Protein AF-A0AAP0R075-F1 (afdb_monomer)

Nearest PDB structures (foldseek):
  6hts-assembly1_M  TM=9.842E-01  e=3.022E-11  Homo sapiens
  5ong-assembly1_E  TM=9.781E-01  e=7.701E-11  Xenopus laevis
  5omx-assembly1_A  TM=9.920E-01  e=1.851E-10  Xenopus laevis
  3azn-assembly1_E  TM=9.845E-01  e=2.080E-10  Homo sapiens
  8iht-assembly1_A  TM=7.863E-01  e=6.095E-11  Xenopus laevis

pLDDT: mean 73.2, std 16.89, range [33.34, 97.38]

InterPro domains:
  IPR000164 Histone H3/CENP-A [PR00622] (197-211)
  IPR000164 Histone H3/CENP-A [PR00622] (233-254)
  IPR000164 Histone H3/CENP-A [PR00622] (257-274)
  IPR000164 Histone H3/CENP-A [PR00622] (296-312)
  IPR000164 Histone H3/CENP-A [PR00622] (312-333)
  IPR000164 Histone H3/CENP-A [PS00959] (266-274)
  IPR000164 Histone H3/CENP-A [PTHR11426] (202-334)
  IPR000164 Histone H3/CENP-A [SM00428] (233-334)
  IPR003388 Reticulon [PF02453] (24-177)
  IPR003388 Reticulon [PS50845] (23-193)
  IPR007125 Core Histone H2A/H2B/H3 domain [PF00125] (243-329)
  IPR009072 Histone-fold [G3DSA:1.10.20.10] (196-334)
  IPR009072 Histone-fold [SSF47113] (214-331)

Secondary structure (DSSP, 8-state):
-------SSSHHHHHHHHHHHHHHHHHTTSSHHHHHHHHHHHHHHHHHHHTTT--HHHHHHHHHHHHHHHHHHHHHHHHHTTPPPP--TT-S--HHHHHHHHHHHHHHHHHHHHHHHHHHH-S-HHHHHHHHHHHHHHHHHHHT--HHHHHHHHHHHHHHHHHHHHHHHHHHHHHHHHHHHHHHHHHHHHHHHHHHHHHHHHHHHH----------------------PPP----PPP-PPPTTHHHHHHHHHHHH-----S-HHHHHHHHHHHHHTT-TTPPPPHHHHHHHHTTHHHHHHHHHHHHHHHHHTT-SS--HHHHHHHHHHHT---

Structure (mmCIF, N/CA/C/O backbone):
data_AF-A0AAP0R075-F1
#
_entry.id   AF-A0AAP0R075-F1
#
loop_
_atom_site.group_PDB
_atom_site.id
_atom_site.type_symbol
_atom_site.label_atom_id
_atom_site.label_alt_id
_atom_site.label_comp_id
_atom_site.label_asym_id
_atom_site.label_entity_id
_atom_site.label_seq_id
_atom_site.pdbx_PDB_ins_code
_atom_site.Cartn_x
_atom_site.Cartn_y
_atom_site.Cartn_z
_atom_site.occupancy
_atom_site.B_iso_or_equiv
_atom_site.auth_seq_id
_atom_site.auth_comp_id
_atom_site.auth_asym_id
_atom_site.auth_atom_id
_atom_site.pdbx_PDB_model_num
ATOM 1 N N . MET A 1 1 ? 54.306 -3.994 59.256 1.00 40.91 1 MET A N 1
ATOM 2 C CA . MET A 1 1 ? 53.439 -5.024 59.858 1.00 40.91 1 MET A CA 1
ATOM 3 C C . MET A 1 1 ? 52.005 -4.558 59.655 1.00 40.91 1 MET A C 1
ATOM 5 O O . MET A 1 1 ? 51.405 -4.000 60.559 1.00 40.91 1 MET A O 1
ATOM 9 N N . ASP A 1 2 ? 51.546 -4.434 58.408 1.00 38.56 2 ASP A N 1
ATOM 10 C CA . ASP A 1 2 ? 51.121 -5.539 57.516 1.00 38.56 2 ASP A CA 1
ATOM 11 C C . ASP A 1 2 ? 50.034 -6.363 58.210 1.00 38.56 2 ASP A C 1
ATOM 13 O O . ASP A 1 2 ? 50.280 -6.901 59.279 1.00 38.56 2 ASP A O 1
ATOM 17 N N . GLY A 1 3 ? 48.815 -6.529 57.717 1.00 41.47 3 GLY A N 1
ATOM 18 C CA . GLY A 1 3 ? 48.162 -6.176 56.465 1.00 41.47 3 GLY A CA 1
ATOM 19 C C . GLY A 1 3 ? 46.799 -6.886 56.475 1.00 41.47 3 GLY A C 1
ATOM 20 O O . GLY A 1 3 ? 46.627 -7.839 57.231 1.00 41.47 3 GLY A O 1
ATOM 21 N N . THR A 1 4 ? 45.831 -6.396 55.694 1.00 40.88 4 THR A N 1
ATOM 22 C CA . THR A 1 4 ? 44.735 -7.128 55.004 1.00 40.88 4 THR A CA 1
ATOM 23 C C . THR A 1 4 ? 43.602 -6.152 54.673 1.00 40.88 4 THR A C 1
ATOM 25 O O . THR A 1 4 ? 42.572 -6.083 55.330 1.00 40.88 4 THR A O 1
ATOM 28 N N . ALA A 1 5 ? 43.805 -5.377 53.610 1.00 47.41 5 ALA A N 1
ATOM 29 C CA . ALA A 1 5 ? 42.736 -4.693 52.896 1.00 47.41 5 ALA A CA 1
ATOM 30 C C . ALA A 1 5 ? 42.917 -5.022 51.413 1.00 47.41 5 ALA A C 1
ATOM 32 O O . ALA A 1 5 ? 43.947 -4.684 50.832 1.00 47.41 5 ALA A O 1
ATOM 33 N N . GLY A 1 6 ? 41.946 -5.711 50.813 1.00 46.72 6 GLY A N 1
ATOM 34 C CA . GLY A 1 6 ? 41.924 -5.907 49.366 1.00 46.72 6 GLY A CA 1
ATOM 35 C C . GLY A 1 6 ? 41.168 -7.143 48.901 1.00 46.72 6 GLY A C 1
ATOM 36 O O . GLY A 1 6 ? 41.808 -8.093 48.481 1.00 46.72 6 GLY A O 1
ATOM 37 N N . THR A 1 7 ? 39.830 -7.108 48.896 1.00 45.19 7 THR A N 1
ATOM 38 C CA . THR A 1 7 ? 38.995 -8.067 48.138 1.00 45.19 7 THR A CA 1
ATOM 39 C C . THR A 1 7 ? 37.574 -7.532 47.891 1.00 45.19 7 THR A C 1
ATOM 41 O O . THR A 1 7 ? 36.608 -8.185 48.252 1.00 45.19 7 THR A O 1
ATOM 44 N N . GLU A 1 8 ? 37.401 -6.352 47.280 1.00 43.88 8 GLU A N 1
ATOM 45 C CA . GLU A 1 8 ? 36.059 -5.922 46.803 1.00 43.88 8 GLU A CA 1
ATOM 46 C C . GLU A 1 8 ? 36.038 -5.314 45.382 1.00 43.88 8 GLU A C 1
ATOM 48 O O . GLU A 1 8 ? 34.977 -5.194 44.781 1.00 43.88 8 GLU A O 1
ATOM 53 N N . GLY A 1 9 ? 37.194 -5.017 44.769 1.00 39.09 9 GLY A N 1
ATOM 54 C CA . GLY A 1 9 ? 37.274 -4.463 43.402 1.00 39.09 9 GLY A CA 1
ATOM 55 C C . GLY A 1 9 ? 37.303 -5.491 42.256 1.00 39.09 9 GLY A C 1
ATOM 56 O O . GLY A 1 9 ? 37.296 -5.113 41.084 1.00 39.09 9 GLY A O 1
ATOM 57 N N . SER A 1 10 ? 37.360 -6.788 42.563 1.00 39.41 10 SER A N 1
ATOM 58 C CA . SER A 1 10 ? 37.531 -7.870 41.578 1.00 39.41 10 SER A CA 1
ATOM 59 C C . SER A 1 10 ? 36.227 -8.555 41.152 1.00 39.41 10 SER A C 1
ATOM 61 O O . SER A 1 10 ? 36.238 -9.310 40.186 1.00 39.41 10 SER A O 1
ATOM 63 N N . SER A 1 11 ? 35.105 -8.304 41.834 1.00 43.44 11 SER A N 1
ATOM 64 C CA . SER A 1 11 ? 33.822 -8.993 41.604 1.00 43.44 11 SER A CA 1
ATOM 65 C C . SER A 1 11 ? 32.913 -8.313 40.566 1.00 43.44 11 SER A C 1
ATOM 67 O O . SER A 1 11 ? 32.128 -8.978 39.889 1.00 43.44 11 SER A O 1
ATOM 69 N N . SER A 1 12 ? 33.014 -6.993 40.401 1.00 41.34 12 SER A N 1
ATOM 70 C CA . SER A 1 12 ? 32.234 -6.214 39.421 1.00 41.34 12 SER A CA 1
ATOM 71 C C . SER A 1 12 ? 32.881 -6.186 38.030 1.00 41.34 12 SER A C 1
ATOM 73 O O . SER A 1 12 ? 32.192 -6.186 37.010 1.00 41.34 12 SER A O 1
ATOM 75 N N . SER A 1 13 ? 34.213 -6.220 37.973 1.00 41.94 13 SER A N 1
ATOM 76 C CA . SER A 1 13 ? 34.974 -6.359 36.727 1.00 41.94 13 SER A CA 1
ATOM 77 C C . SER A 1 13 ? 34.878 -7.776 36.153 1.00 41.94 13 SER A C 1
ATOM 79 O O . SER A 1 13 ? 34.711 -7.915 34.941 1.00 41.94 13 SER A O 1
ATOM 81 N N . SER A 1 14 ? 34.883 -8.808 37.009 1.00 48.69 14 SER A N 1
ATOM 82 C CA . SER A 1 14 ? 34.713 -10.208 36.599 1.00 48.69 14 SER A CA 1
ATOM 83 C C . SER A 1 14 ? 33.326 -10.486 36.019 1.00 48.69 14 SER A C 1
ATOM 85 O O . SER A 1 14 ? 33.213 -11.061 34.944 1.00 48.69 14 SER A O 1
ATOM 87 N N . SER A 1 15 ? 32.258 -9.990 36.646 1.00 47.22 15 SER A N 1
ATOM 88 C CA . SER A 1 15 ? 30.884 -10.207 36.169 1.00 47.22 15 SER A CA 1
ATOM 89 C C . SER A 1 15 ? 30.604 -9.555 34.804 1.00 47.22 15 SER A C 1
ATOM 91 O O . SER A 1 15 ? 29.906 -10.142 33.970 1.00 47.22 15 SER A O 1
ATOM 93 N N . CYS A 1 16 ? 31.191 -8.389 34.514 1.00 42.69 16 CYS A N 1
ATOM 94 C CA . CYS A 1 16 ? 31.079 -7.751 33.197 1.00 42.69 16 CYS A CA 1
ATOM 95 C C . CYS A 1 16 ? 31.938 -8.466 32.134 1.00 42.69 16 CYS A C 1
ATOM 97 O O . CYS A 1 16 ? 31.460 -8.718 31.023 1.00 42.69 16 CYS A O 1
ATOM 99 N N . SER A 1 17 ? 33.168 -8.883 32.473 1.00 56.00 17 SER A N 1
ATOM 100 C CA . SER A 1 17 ? 34.011 -9.672 31.561 1.00 56.00 17 SER A CA 1
ATOM 101 C C . SER A 1 17 ? 33.429 -11.054 31.263 1.00 56.00 17 SER A C 1
ATOM 103 O O . SER A 1 17 ? 33.506 -11.518 30.124 1.00 56.00 17 SER A O 1
ATOM 105 N N . ASP A 1 18 ? 32.784 -11.675 32.250 1.00 60.34 18 ASP A N 1
ATOM 106 C CA . ASP A 1 18 ? 32.120 -12.969 32.110 1.00 60.34 18 ASP A CA 1
ATOM 107 C C . ASP A 1 18 ? 30.887 -12.845 31.210 1.00 60.34 18 ASP A C 1
ATOM 109 O O . ASP A 1 18 ? 30.673 -13.683 30.335 1.00 60.34 18 ASP A O 1
ATOM 113 N N . SER A 1 19 ? 30.123 -11.755 31.335 1.00 57.66 19 SER A N 1
ATOM 114 C CA . SER A 1 19 ? 28.964 -11.467 30.477 1.00 57.66 19 SER A CA 1
ATOM 115 C C . SER A 1 19 ? 29.361 -11.288 29.008 1.00 57.66 19 SER A C 1
ATOM 117 O O . SER A 1 19 ? 28.736 -11.860 28.111 1.00 57.66 19 SER A O 1
ATOM 119 N N . VAL A 1 20 ? 30.437 -10.536 28.751 1.00 62.53 20 VAL A N 1
ATOM 120 C CA . VAL A 1 20 ? 30.983 -10.324 27.399 1.00 62.53 20 VAL A CA 1
ATOM 121 C C . VAL A 1 20 ? 31.599 -11.614 26.842 1.00 62.53 20 VAL A C 1
ATOM 123 O O . VAL A 1 20 ? 31.440 -11.906 25.655 1.00 62.53 20 VAL A O 1
ATOM 126 N N . GLY A 1 21 ? 32.249 -12.421 27.686 1.00 66.00 21 GLY A N 1
ATOM 127 C CA . GLY A 1 21 ? 32.788 -13.735 27.324 1.00 66.00 21 GLY A CA 1
ATOM 128 C C . GLY A 1 21 ? 31.698 -14.743 26.951 1.00 66.00 21 GLY A C 1
ATOM 129 O O . GLY A 1 21 ? 31.786 -15.386 25.905 1.00 66.00 21 GLY A O 1
ATOM 130 N N . ILE A 1 22 ? 30.623 -14.815 27.741 1.00 66.69 22 ILE A N 1
ATOM 131 C CA . ILE A 1 22 ? 29.453 -15.660 27.465 1.00 66.69 22 ILE A CA 1
ATOM 132 C C . ILE A 1 22 ? 28.756 -15.201 26.180 1.00 66.69 22 ILE A C 1
ATOM 134 O O . ILE A 1 22 ? 28.434 -16.036 25.336 1.00 66.69 22 ILE A O 1
ATOM 138 N N . ALA A 1 23 ? 28.572 -13.892 25.982 1.00 59.00 23 ALA A N 1
ATOM 139 C CA . ALA A 1 23 ? 27.989 -13.351 24.754 1.00 59.00 23 ALA A CA 1
ATOM 140 C C . ALA A 1 23 ? 28.839 -13.691 23.518 1.00 59.00 23 ALA A C 1
ATOM 142 O O . ALA A 1 23 ? 28.302 -14.123 22.496 1.00 59.00 23 ALA A O 1
ATOM 143 N N . ARG A 1 24 ? 30.169 -13.576 23.624 1.00 67.31 24 ARG A N 1
ATOM 144 C CA . ARG A 1 24 ? 31.113 -13.948 22.561 1.00 67.31 24 ARG A CA 1
ATOM 145 C C . ARG A 1 24 ? 31.065 -15.445 22.248 1.00 67.31 24 ARG A C 1
ATOM 147 O O . ARG A 1 24 ? 31.041 -15.811 21.076 1.00 67.31 24 ARG A O 1
ATOM 154 N N . ASP A 1 25 ? 31.002 -16.303 23.263 1.00 67.06 25 ASP A N 1
ATOM 155 C CA . ASP A 1 25 ? 30.911 -17.760 23.097 1.00 67.06 25 ASP A CA 1
ATOM 156 C C . ASP A 1 25 ? 29.548 -18.216 22.535 1.00 67.06 25 ASP A C 1
ATOM 158 O O . ASP A 1 25 ? 29.479 -19.209 21.802 1.00 67.06 25 ASP A O 1
ATOM 162 N N . VAL A 1 26 ? 28.463 -17.494 22.840 1.00 66.75 26 VAL A N 1
ATOM 163 C CA . VAL A 1 26 ? 27.121 -17.712 22.264 1.00 66.75 26 VAL A CA 1
ATOM 164 C C . VAL A 1 26 ? 27.071 -17.264 20.801 1.00 66.75 26 VAL A C 1
ATOM 166 O O . VAL A 1 26 ? 26.521 -17.988 19.964 1.00 66.75 26 VAL A O 1
ATOM 169 N N . PHE A 1 27 ? 27.681 -16.119 20.480 1.00 62.56 27 PHE A N 1
ATOM 170 C CA . PHE A 1 27 ? 27.777 -15.574 19.122 1.00 62.56 27 PHE A CA 1
ATOM 171 C C . PHE A 1 27 ? 28.642 -16.445 18.203 1.00 62.56 27 PHE A C 1
ATOM 173 O O . PHE A 1 27 ? 28.280 -16.702 17.058 1.00 62.56 27 PHE A O 1
ATOM 180 N N . LEU A 1 28 ? 29.744 -16.981 18.732 1.00 67.19 28 LEU A N 1
ATOM 181 C CA . LEU A 1 28 ? 30.610 -17.945 18.044 1.00 67.19 28 LEU A CA 1
ATOM 182 C C . LEU A 1 28 ? 30.042 -19.376 18.038 1.00 67.19 28 LEU A C 1
ATOM 184 O O . LEU A 1 28 ? 30.743 -20.314 17.670 1.00 67.19 28 LEU A O 1
ATOM 188 N N . TRP A 1 29 ? 28.782 -19.568 18.452 1.00 62.44 29 TRP A N 1
ATOM 189 C CA . TRP A 1 29 ? 28.080 -20.858 18.396 1.00 62.44 29 TRP A CA 1
ATOM 190 C C . TRP A 1 29 ? 28.783 -22.008 19.146 1.00 62.44 29 TRP A C 1
ATOM 192 O O . TRP A 1 29 ? 28.546 -23.191 18.881 1.00 62.44 29 TRP A O 1
ATOM 202 N N . ARG A 1 30 ? 29.622 -21.676 20.137 1.00 68.44 30 ARG A N 1
ATOM 203 C CA . ARG A 1 30 ? 30.424 -22.644 20.900 1.00 68.44 30 ARG A CA 1
ATOM 204 C C . ARG A 1 30 ? 29.560 -23.489 21.840 1.00 68.44 30 ARG A C 1
ATOM 206 O O . ARG A 1 30 ? 29.852 -24.663 22.060 1.00 68.44 30 ARG A O 1
ATOM 213 N N . ARG A 1 31 ? 28.452 -22.923 22.343 1.00 66.75 31 ARG A N 1
ATOM 214 C CA . ARG A 1 31 ? 27.387 -23.633 23.081 1.00 66.75 31 ARG A CA 1
ATOM 215 C C . ARG A 1 31 ? 26.093 -23.671 22.272 1.00 66.75 31 ARG A C 1
ATOM 217 O O . ARG A 1 31 ? 25.210 -22.834 22.445 1.00 66.75 31 ARG A O 1
ATOM 224 N N . LYS A 1 32 ? 25.957 -24.706 21.442 1.00 64.44 32 LYS A N 1
ATOM 225 C CA . LYS A 1 32 ? 24.826 -24.904 20.516 1.00 64.44 32 LYS A CA 1
ATOM 226 C C . LYS A 1 32 ? 23.449 -24.839 21.192 1.00 64.44 32 LYS A C 1
ATOM 228 O O . LYS A 1 32 ? 22.525 -24.281 20.614 1.00 64.44 32 LYS A O 1
ATOM 233 N N . ASN A 1 33 ? 23.327 -25.334 22.426 1.00 73.56 33 ASN A N 1
ATOM 234 C CA . ASN A 1 33 ? 22.058 -25.337 23.159 1.00 73.56 33 ASN A CA 1
ATOM 235 C C . ASN A 1 33 ? 21.601 -23.916 23.524 1.00 73.56 33 ASN A C 1
ATOM 237 O O . ASN A 1 33 ? 20.436 -23.601 23.327 1.00 73.56 33 ASN A O 1
ATOM 241 N N . LEU A 1 34 ? 22.515 -23.047 23.983 1.00 69.44 34 LEU A N 1
ATOM 242 C CA . LEU A 1 34 ? 22.184 -21.670 24.378 1.00 69.44 34 LEU A CA 1
ATOM 243 C C . LEU A 1 34 ? 21.868 -20.787 23.169 1.00 69.44 34 LEU A C 1
ATOM 245 O O . LEU A 1 34 ? 20.911 -20.015 23.196 1.00 69.44 34 LEU A O 1
ATOM 249 N N . SER A 1 35 ? 22.638 -20.929 22.089 1.00 72.81 35 SER A N 1
ATOM 250 C CA . SER A 1 35 ? 22.393 -20.204 20.841 1.00 72.81 35 SER A CA 1
ATOM 251 C C . SER A 1 35 ? 21.060 -20.617 20.204 1.00 72.81 35 SER A C 1
ATOM 253 O O . SER A 1 35 ? 20.329 -19.764 19.706 1.00 72.81 35 SER A O 1
ATOM 255 N N . PHE A 1 36 ? 20.702 -21.907 20.266 1.00 76.88 36 PHE A N 1
ATOM 256 C CA . PHE A 1 36 ? 19.414 -22.406 19.778 1.00 76.88 36 PHE A CA 1
ATOM 257 C C . PHE A 1 36 ? 18.242 -21.932 20.644 1.00 76.88 36 PHE A C 1
ATOM 259 O O . PHE A 1 36 ? 17.249 -21.454 20.101 1.00 76.88 36 PHE A O 1
ATOM 266 N N . THR A 1 37 ? 18.360 -21.982 21.977 1.00 77.44 37 THR A N 1
ATOM 267 C CA . THR A 1 37 ? 17.314 -21.456 22.871 1.00 77.44 37 THR A CA 1
ATOM 268 C C . THR A 1 37 ? 17.124 -19.954 22.699 1.00 77.44 37 THR A C 1
ATOM 270 O O . THR A 1 37 ? 15.991 -19.491 22.694 1.00 77.44 37 THR A O 1
ATOM 273 N N . LEU A 1 38 ? 18.204 -19.191 22.498 1.00 79.50 3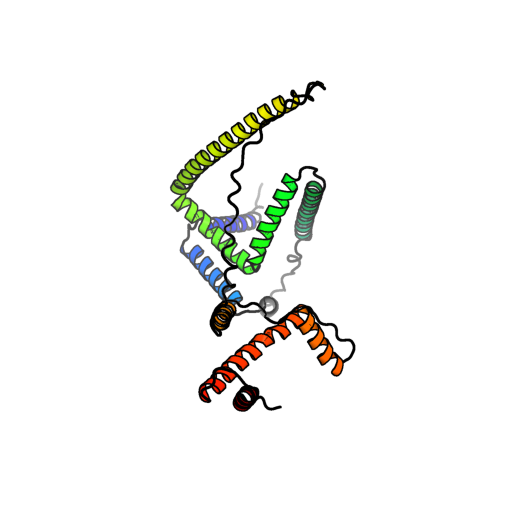8 LEU A N 1
ATOM 274 C CA . LEU A 1 38 ? 18.123 -17.749 22.270 1.00 79.50 38 LEU A CA 1
ATOM 275 C C . LEU A 1 38 ? 17.399 -17.428 20.954 1.00 79.50 38 LEU A C 1
ATOM 277 O O . LEU A 1 38 ? 16.559 -16.532 20.921 1.00 79.50 38 LEU A O 1
ATOM 281 N N . LEU A 1 39 ? 17.667 -18.193 19.891 1.00 78.56 39 LEU A N 1
ATOM 282 C CA . LEU A 1 39 ? 16.955 -18.065 18.617 1.00 78.56 39 LEU A CA 1
ATOM 283 C C . LEU A 1 39 ? 15.484 -18.479 18.733 1.00 78.56 39 LEU A C 1
ATOM 285 O O . LEU A 1 39 ? 14.622 -17.810 18.170 1.00 78.56 39 LEU A O 1
ATOM 289 N N . LEU A 1 40 ? 15.174 -19.536 19.485 1.00 81.38 40 LEU A N 1
ATOM 290 C CA . LEU A 1 40 ? 13.801 -20.005 19.693 1.00 81.38 40 LEU A CA 1
ATOM 291 C C . LEU A 1 40 ? 12.984 -19.008 20.530 1.00 81.38 40 LEU A C 1
ATOM 293 O O . LEU A 1 40 ? 11.843 -18.703 20.202 1.00 81.38 40 LEU A O 1
ATOM 297 N N . VAL A 1 41 ? 13.589 -18.422 21.563 1.00 81.31 41 VAL A N 1
ATOM 298 C CA . VAL A 1 41 ? 12.965 -17.362 22.367 1.00 81.31 41 VAL A CA 1
ATOM 299 C C . VAL A 1 41 ? 12.793 -16.083 21.543 1.00 81.31 41 VAL A C 1
ATOM 301 O O . VAL A 1 41 ? 11.720 -15.490 21.557 1.00 81.31 41 VAL A O 1
ATOM 304 N N . SER A 1 42 ? 13.806 -15.679 20.772 1.00 74.38 42 SER A N 1
ATOM 305 C CA . SER A 1 42 ? 13.740 -14.484 19.920 1.00 74.38 42 SER A CA 1
ATOM 306 C C . SER A 1 42 ? 12.700 -14.618 18.796 1.00 74.38 42 SER A C 1
ATOM 308 O O . SER A 1 42 ? 11.931 -13.687 18.569 1.00 74.38 42 SER A O 1
ATOM 310 N N . THR A 1 43 ? 12.612 -15.788 18.153 1.00 79.62 43 THR A N 1
ATOM 311 C CA . THR A 1 43 ? 11.570 -16.105 17.156 1.00 79.62 43 THR A CA 1
ATOM 312 C C . THR A 1 43 ? 10.179 -16.158 17.779 1.00 79.62 43 THR A C 1
ATOM 314 O O . THR A 1 43 ? 9.247 -15.605 17.203 1.00 79.62 43 THR A O 1
ATOM 317 N N . ALA A 1 44 ? 10.024 -16.764 18.961 1.00 78.31 44 ALA A N 1
ATOM 318 C CA . ALA A 1 44 ? 8.746 -16.805 19.668 1.00 78.31 44 ALA A CA 1
ATOM 319 C C . ALA A 1 44 ? 8.264 -15.400 20.060 1.00 78.31 44 ALA A C 1
ATOM 321 O O . ALA A 1 44 ? 7.099 -15.084 19.842 1.00 78.31 44 ALA A O 1
ATOM 322 N N . ILE A 1 45 ? 9.155 -14.540 20.569 1.00 76.88 45 ILE A N 1
ATOM 323 C CA . ILE A 1 45 ? 8.852 -13.136 20.899 1.00 76.88 45 ILE A CA 1
ATOM 324 C C . ILE A 1 45 ? 8.461 -12.352 19.642 1.00 76.88 45 ILE A C 1
ATOM 326 O O . ILE A 1 45 ? 7.498 -11.589 19.670 1.00 76.88 45 ILE A O 1
ATOM 330 N N . TRP A 1 46 ? 9.177 -12.558 18.535 1.00 74.31 46 TRP A N 1
ATOM 331 C CA . TRP A 1 46 ? 8.866 -11.918 17.261 1.00 74.31 46 TRP A CA 1
ATOM 332 C C . TRP A 1 46 ? 7.488 -12.343 16.730 1.00 74.31 46 TRP A C 1
ATOM 334 O O . TRP A 1 46 ? 6.662 -11.485 16.439 1.00 74.31 46 TRP A O 1
ATOM 344 N N . VAL A 1 47 ? 7.188 -13.648 16.699 1.00 74.00 47 VAL A N 1
ATOM 345 C CA . VAL A 1 47 ? 5.872 -14.177 16.289 1.00 74.00 47 VAL A CA 1
ATOM 346 C C . VAL A 1 47 ? 4.757 -13.658 17.197 1.00 74.00 47 VAL A C 1
ATOM 348 O O . VAL A 1 47 ? 3.706 -13.256 16.707 1.00 74.00 47 VAL A O 1
ATOM 351 N N . LEU A 1 48 ? 4.978 -13.636 18.513 1.00 68.50 48 LEU A N 1
ATOM 352 C CA . LEU A 1 48 ? 3.983 -13.172 19.478 1.00 68.50 48 LEU A CA 1
ATOM 353 C C . LEU A 1 48 ? 3.634 -11.688 19.287 1.00 68.50 48 LEU A C 1
ATOM 355 O O . LEU A 1 48 ? 2.501 -11.297 19.531 1.00 68.50 48 LEU A O 1
ATOM 359 N N . LEU A 1 49 ? 4.584 -10.859 18.858 1.00 62.81 49 LEU A N 1
ATOM 360 C CA . LEU A 1 49 ? 4.369 -9.422 18.668 1.00 62.81 49 LEU A CA 1
ATOM 361 C C . LEU A 1 49 ? 3.845 -9.090 17.262 1.00 62.81 49 LEU A C 1
ATOM 363 O O . LEU A 1 49 ? 2.941 -8.268 17.134 1.00 62.81 49 LEU A O 1
ATOM 367 N N . GLU A 1 50 ? 4.353 -9.767 16.231 1.00 65.38 50 GLU A N 1
ATOM 368 C CA . GLU A 1 50 ? 4.013 -9.521 14.823 1.00 65.38 50 GLU A CA 1
ATOM 369 C C . GLU A 1 50 ? 2.675 -10.171 14.413 1.00 65.38 50 GLU A C 1
ATOM 371 O O . GLU A 1 50 ? 1.823 -9.537 13.789 1.00 65.38 50 GLU A O 1
ATOM 376 N N . VAL A 1 51 ? 2.450 -11.439 14.795 1.00 58.84 51 VAL A N 1
ATOM 377 C CA . VAL A 1 51 ? 1.272 -12.222 14.365 1.00 58.84 51 VAL A CA 1
ATOM 378 C C . VAL A 1 51 ? 0.028 -11.883 15.184 1.00 58.84 51 VAL A C 1
ATOM 380 O O . VAL A 1 51 ? -1.077 -11.900 14.646 1.00 58.84 51 VAL A O 1
ATOM 383 N N . TYR A 1 52 ? 0.184 -11.542 16.467 1.00 58.19 52 TYR A N 1
ATOM 384 C CA . TYR A 1 52 ? -0.954 -11.202 17.331 1.00 58.19 52 TYR A CA 1
ATOM 385 C C . TYR A 1 52 ? -1.312 -9.711 17.343 1.00 58.19 52 TYR A C 1
ATOM 387 O O . TYR A 1 52 ? -2.266 -9.348 18.029 1.00 58.19 52 TYR A O 1
ATOM 395 N N . GLN A 1 53 ? -0.599 -8.852 16.596 1.00 55.41 53 GLN A N 1
ATOM 396 C CA . GLN A 1 53 ? -0.893 -7.409 16.510 1.00 55.41 53 GLN A CA 1
ATOM 397 C C . GLN A 1 53 ? -1.041 -6.753 17.899 1.00 55.41 53 GLN A C 1
ATOM 399 O O . GLN A 1 53 ? -1.868 -5.861 18.107 1.00 55.41 53 GLN A O 1
ATOM 404 N N . PHE A 1 54 ? -0.269 -7.208 18.894 1.00 58.69 54 PHE A N 1
ATOM 405 C CA . PHE A 1 54 ? -0.274 -6.563 20.202 1.00 58.69 54 PHE A CA 1
ATOM 406 C C . PHE A 1 54 ? 0.351 -5.180 20.037 1.00 58.69 54 PHE A C 1
ATOM 408 O O . PHE A 1 54 ? 1.560 -5.054 19.855 1.00 58.69 54 PHE A O 1
ATOM 415 N N . ASN A 1 55 ? -0.477 -4.133 20.100 1.00 59.84 55 ASN A N 1
ATOM 416 C CA . ASN A 1 55 ? -0.020 -2.747 20.109 1.00 59.84 55 ASN A CA 1
ATOM 417 C C . ASN A 1 55 ? 1.124 -2.622 21.118 1.00 59.84 55 ASN A C 1
ATOM 419 O O . ASN A 1 55 ? 0.890 -2.832 22.305 1.00 59.84 55 ASN A O 1
ATOM 423 N N . PHE A 1 56 ? 2.339 -2.293 20.673 1.00 55.69 56 PHE A N 1
ATOM 424 C CA . PHE A 1 56 ? 3.553 -2.201 21.502 1.00 55.69 56 PHE A CA 1
ATOM 425 C C . PHE A 1 56 ? 3.313 -1.493 22.851 1.00 55.69 56 PHE A C 1
ATOM 427 O O . PHE A 1 56 ? 3.830 -1.894 23.892 1.00 55.69 56 PHE A O 1
ATOM 434 N N . LEU A 1 57 ? 2.426 -0.494 22.838 1.00 55.47 57 LEU A N 1
ATOM 435 C CA . LEU A 1 57 ? 1.948 0.245 24.002 1.00 55.47 57 LEU A CA 1
ATOM 436 C C . LEU A 1 57 ? 1.328 -0.636 25.105 1.00 55.47 57 LEU A C 1
ATOM 438 O O . LEU A 1 57 ? 1.554 -0.400 26.287 1.00 55.47 57 LEU A O 1
ATOM 442 N N . THR A 1 58 ? 0.553 -1.654 24.734 1.00 60.56 58 THR A N 1
ATOM 443 C CA . THR A 1 58 ? -0.130 -2.575 25.659 1.00 60.56 58 THR A CA 1
ATOM 444 C C . THR A 1 58 ? 0.847 -3.517 26.350 1.00 60.56 58 THR A C 1
ATOM 446 O O . THR A 1 58 ? 0.754 -3.715 27.558 1.00 60.56 58 THR A O 1
ATOM 449 N N . VAL A 1 59 ? 1.844 -4.016 25.619 1.00 66.12 59 VAL A N 1
ATOM 450 C CA . VAL A 1 59 ? 2.903 -4.866 26.176 1.00 66.12 59 VAL A CA 1
ATOM 451 C C . VAL A 1 59 ? 3.822 -4.047 27.078 1.00 66.12 59 VAL A C 1
ATOM 453 O O . VAL A 1 59 ? 4.135 -4.484 28.181 1.00 66.12 59 VAL A O 1
ATOM 456 N N . ALA A 1 60 ? 4.192 -2.831 26.666 1.00 65.19 60 ALA A N 1
ATOM 457 C CA . ALA A 1 60 ? 4.957 -1.906 27.501 1.00 65.19 60 ALA A CA 1
ATOM 458 C C . ALA A 1 60 ? 4.199 -1.536 28.787 1.00 65.19 60 ALA A C 1
ATOM 460 O O . ALA A 1 60 ? 4.786 -1.502 29.868 1.00 65.19 60 ALA A O 1
ATOM 461 N N . SER A 1 61 ? 2.883 -1.325 28.689 1.00 71.62 61 SER A N 1
ATOM 462 C CA . SER A 1 61 ? 2.016 -1.075 29.842 1.00 71.62 61 SER A CA 1
ATOM 463 C C . SER A 1 61 ? 1.937 -2.286 30.778 1.00 71.62 61 SER A C 1
ATOM 465 O O . SER A 1 61 ? 2.077 -2.125 31.988 1.00 71.62 61 SER A O 1
ATOM 467 N N . TRP A 1 62 ? 1.792 -3.504 30.251 1.00 76.31 62 TRP A N 1
ATOM 468 C CA . TRP A 1 62 ? 1.819 -4.735 31.050 1.00 76.31 62 TRP A CA 1
ATOM 469 C C . TRP A 1 62 ? 3.174 -4.989 31.706 1.00 76.31 62 TRP A C 1
ATOM 471 O O . TRP A 1 62 ? 3.220 -5.360 32.876 1.00 76.31 62 TRP A O 1
ATOM 481 N N . LEU A 1 63 ? 4.275 -4.738 30.996 1.00 78.50 63 LEU A N 1
ATOM 482 C CA . LEU A 1 63 ? 5.624 -4.823 31.548 1.00 78.50 63 LEU A CA 1
ATOM 483 C C . LEU A 1 63 ? 5.803 -3.818 32.692 1.00 78.50 63 LEU A C 1
ATOM 485 O O . LEU A 1 63 ? 6.281 -4.187 33.760 1.00 78.50 63 LEU A O 1
ATOM 489 N N . ALA A 1 64 ? 5.359 -2.572 32.502 1.00 71.88 64 ALA A N 1
ATOM 490 C CA . ALA A 1 64 ? 5.385 -1.549 33.542 1.00 71.88 64 ALA A CA 1
ATOM 491 C C . ALA A 1 64 ? 4.529 -1.953 34.754 1.00 71.88 64 ALA A C 1
ATOM 493 O O . ALA A 1 64 ? 4.997 -1.865 35.887 1.00 71.88 64 ALA A O 1
ATOM 494 N N . MET A 1 65 ? 3.317 -2.475 34.530 1.00 80.38 65 MET A N 1
ATOM 495 C CA . MET A 1 65 ? 2.464 -2.999 35.602 1.00 80.38 65 MET A CA 1
ATOM 496 C C . MET A 1 65 ? 3.118 -4.174 36.334 1.00 80.38 65 MET A C 1
ATOM 498 O O . MET A 1 65 ? 3.075 -4.225 37.561 1.00 80.38 65 MET A O 1
ATOM 502 N N . SER A 1 66 ? 3.770 -5.085 35.611 1.00 77.00 66 SER A N 1
ATOM 503 C CA . SER A 1 66 ? 4.490 -6.217 36.195 1.00 77.00 66 SER A CA 1
ATOM 504 C C . SER A 1 66 ? 5.698 -5.763 37.007 1.00 77.00 66 SER A C 1
ATOM 506 O O . SER A 1 66 ? 5.931 -6.306 38.083 1.00 77.00 66 SER A O 1
ATOM 508 N N . ILE A 1 67 ? 6.457 -4.775 36.526 1.00 79.94 67 ILE A N 1
ATOM 509 C CA . ILE A 1 67 ? 7.610 -4.221 37.243 1.00 79.94 67 ILE A CA 1
ATOM 510 C C . ILE A 1 67 ? 7.137 -3.556 38.534 1.00 79.94 67 ILE A C 1
ATOM 512 O O . ILE A 1 67 ? 7.647 -3.887 39.601 1.00 79.94 67 ILE A O 1
ATOM 516 N N . VAL A 1 68 ? 6.117 -2.696 38.462 1.00 79.88 68 VAL A N 1
ATOM 517 C CA . VAL A 1 68 ? 5.548 -2.022 39.639 1.00 79.88 68 VAL A CA 1
ATOM 518 C C . VAL A 1 68 ? 4.987 -3.043 40.635 1.00 79.88 68 VAL A C 1
ATOM 520 O O . VAL A 1 68 ? 5.277 -2.974 41.831 1.00 79.88 68 VAL A O 1
ATOM 523 N N . SER A 1 69 ? 4.252 -4.046 40.152 1.00 81.88 69 SER A N 1
ATOM 524 C CA . SER A 1 69 ? 3.708 -5.124 40.984 1.00 81.88 69 SER A CA 1
ATOM 525 C C . SER A 1 69 ? 4.811 -5.950 41.651 1.00 81.88 69 SER A C 1
ATOM 527 O O . SER A 1 69 ? 4.737 -6.224 42.846 1.00 81.88 69 SER A O 1
ATOM 529 N N . PHE A 1 70 ? 5.882 -6.277 40.927 1.00 82.00 70 PHE A N 1
ATOM 530 C CA . PHE A 1 70 ? 7.022 -7.020 41.457 1.00 82.00 70 PHE A CA 1
ATOM 531 C C . PHE A 1 70 ? 7.838 -6.201 42.466 1.00 82.00 70 PHE A C 1
ATOM 533 O O . PHE A 1 70 ? 8.233 -6.729 43.507 1.00 82.00 70 PHE A O 1
ATOM 540 N N . THR A 1 71 ? 8.048 -4.903 42.222 1.00 75.12 71 THR A N 1
ATOM 541 C CA . THR A 1 71 ? 8.671 -4.000 43.207 1.00 75.12 71 THR A CA 1
ATOM 542 C C . THR A 1 71 ? 7.822 -3.870 44.467 1.00 75.12 71 THR A C 1
ATOM 544 O O . THR A 1 71 ? 8.351 -3.835 45.575 1.00 75.12 71 THR A O 1
ATOM 547 N N . PHE A 1 72 ? 6.497 -3.874 44.320 1.00 81.12 72 PHE A N 1
ATOM 548 C CA . PHE A 1 72 ? 5.579 -3.809 45.448 1.00 81.12 72 PHE A CA 1
ATOM 549 C C . PHE A 1 72 ? 5.570 -5.121 46.241 1.00 81.12 72 PHE A C 1
ATOM 551 O O . PHE A 1 72 ? 5.665 -5.107 47.467 1.00 81.12 72 PHE A O 1
ATOM 558 N N . LEU A 1 73 ? 5.519 -6.261 45.548 1.00 79.44 73 LEU A N 1
ATOM 559 C CA . LEU A 1 73 ? 5.530 -7.585 46.159 1.00 79.44 73 LEU A CA 1
ATOM 560 C C . LEU A 1 73 ? 6.863 -7.858 46.866 1.00 79.44 73 LEU A C 1
ATOM 562 O O . LEU A 1 73 ? 6.861 -8.289 48.016 1.00 79.44 73 LEU A O 1
ATOM 566 N N . SER A 1 74 ? 7.994 -7.539 46.230 1.00 68.19 74 SER A N 1
ATOM 567 C CA . SER A 1 74 ? 9.316 -7.644 46.860 1.00 68.19 74 SER A CA 1
ATOM 568 C C . SER A 1 74 ? 9.472 -6.682 48.042 1.00 68.19 74 SER A C 1
ATOM 570 O O . SER A 1 74 ? 9.962 -7.097 49.090 1.00 68.19 74 SER A O 1
ATOM 572 N N . GLY A 1 75 ? 8.980 -5.442 47.942 1.00 70.44 75 GLY A N 1
ATOM 573 C CA . GLY A 1 75 ? 8.966 -4.493 49.060 1.00 70.44 75 GLY A CA 1
ATOM 574 C C . GLY A 1 75 ? 8.124 -4.975 50.247 1.00 70.44 75 GLY A C 1
ATOM 575 O O . GLY A 1 75 ? 8.539 -4.843 51.399 1.00 70.44 75 GLY A O 1
ATOM 576 N N . ASN A 1 76 ? 6.972 -5.596 49.983 1.00 72.38 76 ASN A N 1
ATOM 577 C CA . ASN A 1 76 ? 6.098 -6.142 51.021 1.00 72.38 76 ASN A CA 1
ATOM 578 C C . ASN A 1 76 ? 6.683 -7.409 51.674 1.00 72.38 76 ASN A C 1
ATOM 580 O O . ASN A 1 76 ? 6.600 -7.577 52.890 1.00 72.38 76 ASN A O 1
ATOM 584 N N . ILE A 1 77 ? 7.340 -8.267 50.888 1.00 71.81 77 ILE A N 1
ATOM 585 C CA . ILE A 1 77 ? 8.076 -9.439 51.388 1.00 71.81 77 ILE A CA 1
ATOM 586 C C . ILE A 1 77 ? 9.254 -9.002 52.273 1.00 71.81 77 ILE A C 1
ATOM 588 O O . ILE A 1 77 ? 9.434 -9.551 53.357 1.00 71.81 77 ILE A O 1
ATOM 592 N N . MET A 1 78 ? 10.014 -7.976 51.874 1.00 60.50 78 MET A N 1
ATOM 593 C CA . MET A 1 78 ? 11.103 -7.421 52.696 1.00 60.50 78 MET A CA 1
ATOM 594 C C . MET A 1 78 ? 10.587 -6.856 54.027 1.00 60.50 78 MET A C 1
ATOM 596 O O . MET A 1 78 ? 11.224 -7.035 55.064 1.00 60.50 78 MET A O 1
ATOM 600 N N . ARG A 1 79 ? 9.391 -6.253 54.017 1.00 59.78 79 ARG A N 1
ATOM 601 C CA . ARG A 1 79 ? 8.715 -5.729 55.211 1.00 59.78 79 ARG A CA 1
ATOM 602 C C . ARG A 1 79 ? 8.227 -6.838 56.155 1.00 59.78 79 ARG A C 1
ATOM 604 O O . ARG A 1 79 ? 8.312 -6.670 57.368 1.00 59.78 79 ARG A O 1
ATOM 611 N N . LEU A 1 80 ? 7.773 -7.973 55.616 1.00 65.38 80 LEU A N 1
ATOM 612 C CA . LEU A 1 80 ? 7.404 -9.175 56.383 1.00 65.38 80 LEU A CA 1
ATOM 613 C C . LEU A 1 80 ? 8.620 -9.903 56.982 1.00 65.38 80 LEU A C 1
ATOM 615 O O . LEU A 1 80 ? 8.492 -10.523 58.034 1.00 65.38 80 LEU A O 1
ATOM 619 N N . LEU A 1 81 ? 9.797 -9.804 56.354 1.00 70.31 81 LEU A N 1
ATOM 620 C CA . LEU A 1 81 ? 11.049 -10.384 56.860 1.00 70.31 81 LEU A CA 1
ATOM 621 C C . LEU A 1 81 ? 11.796 -9.490 57.874 1.00 70.31 81 LEU A C 1
ATOM 623 O O . LEU A 1 81 ? 12.899 -9.846 58.289 1.00 70.31 81 LEU A O 1
ATOM 627 N N . GLY A 1 82 ? 11.228 -8.348 58.281 1.00 55.72 82 GLY A N 1
ATOM 628 C CA . GLY A 1 82 ? 11.772 -7.493 59.348 1.00 55.72 82 GLY A CA 1
ATOM 629 C C . GLY A 1 82 ? 13.138 -6.860 59.052 1.00 55.72 82 GLY A C 1
ATOM 630 O O . GLY A 1 82 ? 13.769 -6.325 59.960 1.00 55.72 82 GLY A O 1
ATOM 631 N N . LYS A 1 83 ? 13.615 -6.918 57.803 1.00 58.50 83 LYS A N 1
ATOM 632 C CA . LYS A 1 83 ? 14.859 -6.266 57.378 1.00 58.50 83 LYS A CA 1
ATOM 633 C C . LYS A 1 83 ? 14.539 -4.859 56.891 1.00 58.50 83 LYS A C 1
ATOM 635 O O . LYS A 1 83 ? 13.618 -4.676 56.096 1.00 58.50 83 LYS A O 1
ATOM 640 N N . GLU A 1 84 ? 15.290 -3.874 57.380 1.00 54.34 84 GLU A N 1
ATOM 641 C CA . GLU A 1 84 ? 15.136 -2.483 56.954 1.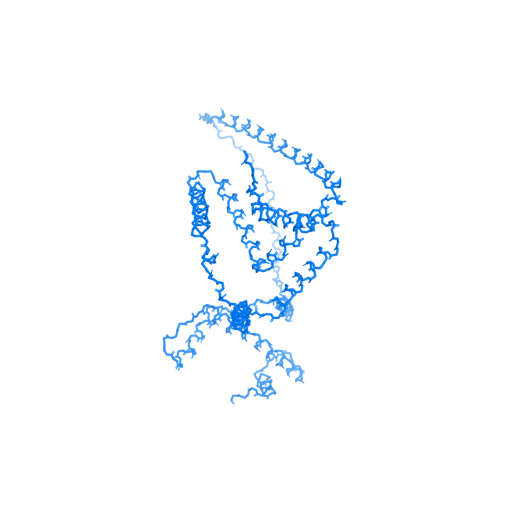00 54.34 84 GLU A CA 1
ATOM 642 C C . GLU A 1 84 ? 15.227 -2.380 55.424 1.00 54.34 84 GLU A C 1
ATOM 644 O O . GLU A 1 84 ? 16.063 -3.061 54.815 1.00 54.34 84 GLU A O 1
ATOM 649 N N . PRO A 1 85 ? 14.366 -1.567 54.780 1.00 50.06 85 PRO A N 1
ATOM 650 C CA . PRO A 1 85 ? 14.390 -1.426 53.336 1.00 50.06 85 PRO A CA 1
ATOM 651 C C . PRO A 1 85 ? 15.785 -0.946 52.913 1.00 50.06 85 PRO A C 1
ATOM 653 O O . PRO A 1 85 ? 16.280 0.040 53.469 1.00 50.06 85 PRO A O 1
ATOM 656 N N . PRO A 1 86 ? 16.437 -1.616 51.945 1.00 53.50 86 PRO A N 1
ATOM 657 C CA . PRO A 1 86 ? 17.701 -1.134 51.421 1.00 53.50 86 PRO A CA 1
ATOM 658 C C . PRO A 1 86 ? 17.470 0.283 50.899 1.00 53.50 86 PRO A C 1
ATOM 660 O O . PRO A 1 86 ? 16.594 0.512 50.064 1.00 53.50 86 PRO A O 1
ATOM 663 N N . LYS A 1 87 ? 18.221 1.250 51.435 1.00 39.97 87 LYS A N 1
ATOM 664 C CA . LYS A 1 87 ? 18.212 2.636 50.964 1.00 39.97 87 LYS A CA 1
ATOM 665 C C . LYS A 1 87 ? 18.589 2.616 49.482 1.00 39.97 87 LYS A C 1
ATOM 667 O O . LYS A 1 87 ? 19.750 2.433 49.131 1.00 39.97 87 LYS A O 1
ATOM 672 N N . LEU A 1 88 ? 17.591 2.766 48.613 1.00 48.03 88 LEU A N 1
ATOM 673 C CA . LEU A 1 88 ? 17.695 2.787 47.148 1.00 48.03 88 LEU A CA 1
ATOM 674 C C . LEU A 1 88 ? 18.339 4.091 46.635 1.00 48.03 88 LEU A C 1
ATOM 676 O O . LEU A 1 88 ? 17.949 4.632 45.610 1.00 48.03 88 LEU A O 1
ATOM 680 N N . SER A 1 89 ? 19.355 4.592 47.336 1.00 43.81 89 SER A N 1
ATOM 681 C CA . SER A 1 89 ? 20.191 5.727 46.927 1.00 43.81 89 SER A CA 1
ATOM 682 C C . SER A 1 89 ? 21.210 5.340 45.843 1.00 43.81 89 SER A C 1
ATOM 684 O O . SER A 1 89 ? 21.941 6.188 45.355 1.00 43.81 89 SER A O 1
ATOM 686 N N . GLY A 1 90 ? 21.292 4.053 45.480 1.00 47.97 90 GLY A N 1
ATOM 687 C CA . GLY A 1 90 ? 22.199 3.524 44.452 1.00 47.97 90 GLY A CA 1
ATOM 688 C C . GLY A 1 90 ? 21.564 3.306 43.073 1.00 47.97 90 GLY A C 1
ATOM 689 O O . GLY A 1 90 ? 22.231 2.782 42.187 1.00 47.97 90 GLY A O 1
ATOM 690 N N . LEU A 1 91 ? 20.283 3.659 42.900 1.00 44.94 91 LEU A N 1
ATOM 691 C CA . LEU A 1 91 ? 19.536 3.537 41.638 1.00 44.94 91 LEU A CA 1
ATOM 692 C C . LEU A 1 91 ? 19.109 4.900 41.071 1.00 44.94 91 LEU A C 1
ATOM 694 O O . LEU A 1 91 ? 18.328 4.961 40.124 1.00 44.94 91 LEU A O 1
ATOM 698 N N . GLU A 1 92 ? 19.655 5.995 41.605 1.00 43.75 92 GLU A N 1
ATOM 699 C CA . GLU A 1 92 ? 19.845 7.194 40.797 1.00 43.75 92 GLU A CA 1
ATOM 700 C C . GLU A 1 92 ? 20.824 6.791 39.699 1.00 43.75 92 GLU A C 1
ATOM 702 O O . GLU A 1 92 ? 21.994 6.519 39.975 1.00 43.75 92 GLU A O 1
ATOM 707 N N . ILE A 1 93 ? 20.321 6.647 38.467 1.00 48.81 93 ILE A N 1
ATOM 708 C CA . ILE A 1 93 ? 21.145 6.530 37.260 1.00 48.81 93 ILE A CA 1
ATOM 709 C C . ILE A 1 93 ? 22.220 7.590 37.413 1.00 48.81 93 ILE A C 1
ATOM 711 O O . ILE A 1 93 ? 21.894 8.775 37.376 1.00 48.81 93 ILE A O 1
ATOM 715 N N . SER A 1 94 ? 23.451 7.144 37.698 1.00 52.34 94 SER A N 1
ATOM 716 C CA . SER A 1 94 ? 24.543 8.011 38.121 1.00 52.34 94 SER A CA 1
ATOM 717 C C . SER A 1 94 ? 24.516 9.231 37.219 1.00 52.34 94 SER A C 1
ATOM 719 O O . SER A 1 94 ? 24.600 9.060 36.002 1.00 52.34 94 SER A O 1
ATOM 721 N N . GLU A 1 95 ? 24.335 10.435 37.765 1.00 61.34 95 GLU A N 1
ATOM 722 C CA . GLU A 1 95 ? 24.263 11.650 36.941 1.00 61.34 95 GLU A CA 1
ATOM 723 C C . GLU A 1 95 ? 25.467 11.728 35.997 1.00 61.34 95 GLU A C 1
ATOM 725 O O . GLU A 1 95 ? 25.354 12.208 34.878 1.00 61.34 95 GLU A O 1
ATOM 730 N N . LYS A 1 96 ? 26.594 11.130 36.404 1.00 59.09 96 LYS A N 1
ATOM 731 C CA . LYS A 1 96 ? 27.779 10.908 35.575 1.00 59.09 96 LYS A CA 1
ATOM 732 C C . LYS A 1 96 ? 27.505 10.024 34.356 1.00 59.09 96 LYS A C 1
ATOM 734 O O . LYS A 1 96 ? 27.860 10.424 33.262 1.00 59.09 96 LYS A O 1
ATOM 739 N N . SER A 1 97 ? 26.830 8.885 34.511 1.00 59.34 97 SER A N 1
ATOM 740 C CA . SER A 1 97 ? 26.415 8.018 33.395 1.00 59.34 97 SER A CA 1
ATOM 741 C C . SER A 1 97 ? 25.373 8.676 32.481 1.00 59.34 97 SER A C 1
ATOM 743 O O . SER A 1 97 ? 25.474 8.566 31.261 1.00 59.34 97 SER A O 1
ATOM 745 N N . ALA A 1 98 ? 24.415 9.426 33.039 1.00 62.06 98 ALA A N 1
ATOM 746 C CA . ALA A 1 98 ? 23.433 10.170 32.250 1.00 62.06 98 ALA A CA 1
ATOM 747 C C . ALA A 1 98 ? 24.090 11.322 31.471 1.00 62.06 98 ALA A C 1
ATOM 749 O O . ALA A 1 98 ? 23.792 11.518 30.294 1.00 62.06 98 ALA A O 1
ATOM 750 N N . LEU A 1 99 ? 25.025 12.045 32.097 1.00 68.62 99 LEU A N 1
ATOM 751 C CA . LEU A 1 99 ? 25.797 13.113 31.463 1.00 68.62 99 LEU A CA 1
ATOM 752 C C . LEU A 1 99 ? 26.806 12.578 30.446 1.00 68.62 99 LEU A C 1
ATOM 754 O O . LEU A 1 99 ? 27.019 13.216 29.423 1.00 68.62 99 LEU A O 1
ATOM 758 N N . GLU A 1 100 ? 27.401 11.411 30.677 1.00 73.38 100 GLU A N 1
ATOM 759 C CA . GLU A 1 100 ? 28.318 10.767 29.734 1.00 73.38 100 GLU A CA 1
ATOM 760 C C . GLU A 1 100 ? 27.576 10.296 28.476 1.00 73.38 100 GLU A C 1
ATOM 762 O O . GLU A 1 100 ? 28.021 10.560 27.357 1.00 73.38 100 GLU A O 1
ATOM 767 N N . VAL A 1 101 ? 26.377 9.723 28.637 1.00 62.91 101 VAL A N 1
ATOM 768 C CA . VAL A 1 101 ? 25.492 9.377 27.513 1.00 62.91 101 VAL A CA 1
ATOM 769 C C . VAL A 1 101 ? 24.977 10.631 26.801 1.00 62.91 101 VAL A C 1
ATOM 771 O O . VAL A 1 101 ? 24.989 10.678 25.571 1.00 62.91 101 VAL A O 1
ATOM 774 N N . ALA A 1 102 ? 24.579 11.672 27.538 1.00 69.31 102 ALA A N 1
ATOM 775 C CA . ALA A 1 102 ? 24.107 12.927 26.952 1.00 69.31 102 ALA A CA 1
ATOM 776 C C . ALA A 1 102 ? 25.215 13.674 26.191 1.00 69.31 102 ALA A C 1
ATOM 778 O O . ALA A 1 102 ? 24.967 14.191 25.101 1.00 69.31 102 ALA A O 1
ATOM 779 N N . ASN A 1 103 ? 26.444 13.695 26.716 1.00 75.12 103 ASN A N 1
ATOM 780 C CA . ASN A 1 103 ? 27.598 14.305 26.053 1.00 75.12 103 ASN A CA 1
ATOM 781 C C . ASN A 1 103 ? 28.043 13.499 24.828 1.00 75.12 103 ASN A C 1
ATOM 783 O O . ASN A 1 103 ? 28.369 14.093 23.801 1.00 75.12 103 ASN A O 1
ATOM 787 N N . SER A 1 104 ? 27.992 12.165 24.895 1.00 71.94 104 SER A N 1
ATOM 788 C CA . SER A 1 104 ? 28.229 11.298 23.736 1.00 71.94 104 SER A CA 1
ATOM 789 C C . SER A 1 104 ? 27.187 11.542 22.639 1.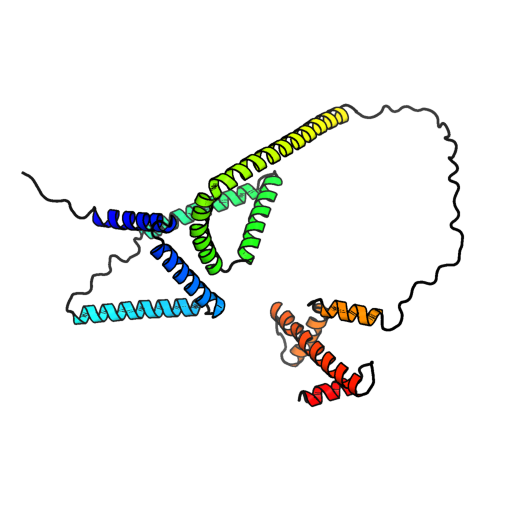00 71.94 104 SER A C 1
ATOM 791 O O . SER A 1 104 ? 27.536 11.789 21.484 1.00 71.94 104 SER A O 1
ATOM 793 N N . PHE A 1 105 ? 25.903 11.601 23.008 1.00 66.38 105 PHE A N 1
ATOM 794 C CA . PHE A 1 105 ? 24.815 11.899 22.076 1.00 66.38 105 PHE A CA 1
ATOM 795 C C . PHE A 1 105 ? 24.965 13.285 21.443 1.00 66.38 105 PHE A C 1
ATOM 797 O O . PHE A 1 105 ? 24.808 13.441 20.233 1.00 66.38 105 PHE A O 1
ATOM 804 N N . ARG A 1 106 ? 25.331 14.290 22.243 1.00 73.31 106 ARG A N 1
ATOM 805 C CA . ARG A 1 106 ? 25.589 15.645 21.755 1.00 73.31 106 ARG A CA 1
ATOM 806 C C . ARG A 1 106 ? 26.745 15.681 20.754 1.00 73.31 106 ARG A C 1
ATOM 808 O O . ARG A 1 106 ? 26.597 16.304 19.708 1.00 73.31 106 ARG A O 1
ATOM 815 N N . GLY A 1 107 ? 27.842 14.972 21.025 1.00 78.81 107 GLY A N 1
ATOM 816 C CA . GLY A 1 107 ? 28.964 14.845 20.090 1.00 78.81 107 GLY A CA 1
ATOM 817 C C . GLY A 1 107 ? 28.545 14.224 18.755 1.00 78.81 107 GLY A C 1
ATOM 818 O O . GLY A 1 107 ? 28.858 14.769 17.697 1.00 78.81 107 GLY A O 1
ATOM 819 N N . VAL A 1 108 ? 27.745 13.154 18.799 1.00 68.94 108 VAL A N 1
ATOM 820 C CA . VAL A 1 108 ? 27.190 12.502 17.598 1.00 68.94 108 VAL A CA 1
ATOM 821 C C . VAL A 1 108 ? 26.293 13.456 16.804 1.00 68.94 108 VAL A C 1
ATOM 823 O O . VAL A 1 108 ? 26.397 13.526 15.579 1.00 68.94 108 VAL A O 1
ATOM 826 N N . VAL A 1 109 ? 25.431 14.222 17.479 1.00 70.50 109 VAL A N 1
ATOM 827 C CA . VAL A 1 109 ? 24.544 15.203 16.829 1.00 70.50 109 VAL A CA 1
ATOM 828 C C . VAL A 1 109 ? 25.343 16.341 16.189 1.00 70.50 109 VAL A C 1
ATOM 830 O O . VAL A 1 109 ? 25.048 16.741 15.061 1.00 70.50 109 VAL A O 1
ATOM 833 N N . GLU A 1 110 ? 26.367 16.856 16.868 1.00 81.06 110 GLU A N 1
ATOM 834 C CA . GLU A 1 110 ? 27.220 17.929 16.346 1.00 81.06 110 GLU A CA 1
ATOM 835 C C . GLU A 1 110 ? 28.058 17.462 15.145 1.00 81.06 110 GLU A C 1
ATOM 837 O O . GLU A 1 110 ? 28.200 18.193 14.160 1.00 81.06 110 GLU A O 1
ATOM 842 N N . GLU A 1 111 ? 28.565 16.230 15.177 1.00 77.19 111 GLU A N 1
ATOM 843 C CA . GLU A 1 111 ? 29.311 15.629 14.070 1.00 77.19 111 GLU A CA 1
ATOM 844 C C . GLU A 1 111 ? 28.415 15.319 12.865 1.00 77.19 111 GLU A C 1
ATOM 846 O O . GLU A 1 111 ? 28.769 15.659 11.733 1.00 77.19 111 GLU A O 1
ATOM 851 N N . PHE A 1 112 ? 27.209 14.796 13.103 1.00 73.94 112 PHE A N 1
ATOM 852 C CA . PHE A 1 112 ? 26.198 14.600 12.063 1.00 73.94 112 PHE A CA 1
ATOM 853 C C . PHE A 1 112 ? 25.795 15.924 11.410 1.00 73.94 112 PHE A C 1
ATOM 855 O O . PHE A 1 112 ? 25.726 16.026 10.186 1.00 73.94 112 PHE A O 1
ATOM 862 N N . THR A 1 113 ? 25.587 16.967 12.214 1.00 71.38 113 THR A N 1
ATOM 863 C CA . THR A 1 113 ? 25.237 18.300 11.710 1.00 71.38 113 THR A CA 1
ATOM 864 C C . THR A 1 113 ? 26.370 18.870 10.857 1.00 71.38 113 THR A C 1
ATOM 866 O O . THR A 1 113 ? 26.126 19.374 9.760 1.00 71.38 113 THR A O 1
ATOM 869 N N . ARG A 1 114 ? 27.627 18.729 11.299 1.00 78.94 114 ARG A N 1
ATOM 870 C CA . ARG A 1 114 ? 28.805 19.158 10.529 1.00 78.94 114 ARG A CA 1
ATOM 871 C C . ARG A 1 114 ? 28.931 18.394 9.209 1.00 78.94 114 ARG A C 1
ATOM 873 O O . ARG A 1 114 ? 29.195 19.014 8.180 1.00 78.94 114 ARG A O 1
ATOM 880 N N . TRP A 1 115 ? 28.691 17.083 9.222 1.00 75.94 115 TRP A N 1
ATOM 881 C CA . TRP A 1 115 ? 28.681 16.249 8.019 1.00 75.94 115 TRP A CA 1
ATOM 882 C C . TRP A 1 115 ? 27.560 16.656 7.049 1.00 75.94 115 TRP A C 1
ATOM 884 O O . TRP A 1 115 ? 27.815 16.851 5.862 1.00 75.94 115 TRP A O 1
ATOM 894 N N . MET A 1 116 ? 26.346 16.899 7.551 1.00 67.62 116 MET A N 1
ATOM 895 C CA . MET A 1 116 ? 25.204 17.371 6.756 1.00 67.62 116 MET A CA 1
ATOM 896 C C . MET A 1 116 ? 25.472 18.724 6.084 1.00 67.62 116 MET A C 1
ATOM 898 O O . MET A 1 116 ? 25.166 18.907 4.902 1.00 67.62 116 MET A O 1
ATOM 902 N N . PHE A 1 117 ? 26.080 19.670 6.805 1.00 71.94 117 PHE A N 1
ATOM 903 C CA . PHE A 1 117 ? 26.482 20.957 6.235 1.00 71.94 117 PHE A CA 1
ATOM 904 C C . PHE A 1 117 ? 27.609 20.807 5.208 1.00 71.94 117 PHE A C 1
ATOM 906 O O . PHE A 1 117 ? 27.559 21.450 4.162 1.00 71.94 117 PHE A O 1
ATOM 913 N N . HIS A 1 118 ? 28.580 19.923 5.450 1.00 71.50 118 HIS A N 1
ATOM 914 C CA . HIS A 1 118 ? 29.653 19.638 4.495 1.00 71.50 118 HIS A CA 1
ATOM 915 C C . HIS A 1 118 ? 29.105 19.083 3.172 1.00 71.50 118 HIS A C 1
ATOM 917 O O . HIS A 1 118 ? 29.472 19.570 2.103 1.00 71.50 118 HIS A O 1
ATOM 923 N N . VAL A 1 119 ? 28.183 18.117 3.235 1.00 67.81 119 VAL A N 1
ATOM 924 C CA . VAL A 1 119 ? 27.534 17.528 2.049 1.00 67.81 119 VAL A CA 1
ATOM 925 C C . VAL A 1 119 ? 26.669 18.559 1.310 1.00 67.81 119 VAL A C 1
ATOM 927 O O . VAL A 1 119 ? 26.538 18.494 0.090 1.00 67.81 119 VAL A O 1
ATOM 930 N N . SER A 1 120 ? 26.110 19.538 2.028 1.00 62.94 120 SER A N 1
ATOM 931 C CA . SER A 1 120 ? 25.273 20.601 1.451 1.00 62.94 120 SER A CA 1
ATOM 932 C C . SER A 1 120 ? 26.074 21.722 0.770 1.00 62.94 120 SER A C 1
ATOM 934 O O . SER A 1 120 ? 25.548 22.389 -0.120 1.00 62.94 120 SER A O 1
ATOM 936 N N . VAL A 1 121 ? 27.326 21.958 1.182 1.00 68.75 121 VAL A N 1
ATOM 937 C CA . VAL A 1 121 ? 28.171 23.072 0.696 1.00 68.75 121 VAL A CA 1
ATOM 938 C C . VAL A 1 121 ? 29.136 22.643 -0.419 1.00 68.75 121 VAL A C 1
ATOM 940 O O . VAL A 1 121 ? 29.633 23.484 -1.175 1.00 68.75 121 VAL A O 1
ATOM 943 N N . GLU A 1 122 ? 29.405 21.347 -0.578 1.00 58.12 122 GLU A N 1
ATOM 944 C CA . GLU A 1 122 ? 30.325 20.873 -1.610 1.00 58.12 122 GLU A CA 1
ATOM 945 C C . GLU A 1 122 ? 29.808 21.098 -3.041 1.00 58.12 122 GLU A C 1
ATOM 947 O O . GLU A 1 122 ? 28.764 20.604 -3.456 1.00 58.12 122 GLU A O 1
ATOM 952 N N . LYS A 1 123 ? 30.628 21.770 -3.863 1.00 59.06 123 LYS A N 1
ATOM 953 C CA . LYS A 1 123 ? 30.407 21.962 -5.312 1.00 59.06 123 LYS A CA 1
ATOM 954 C C . LYS A 1 123 ? 30.444 20.657 -6.132 1.00 59.06 123 LYS A C 1
ATOM 956 O O . LYS A 1 123 ? 30.245 20.701 -7.347 1.00 59.06 123 LYS A O 1
ATOM 961 N N . GLN A 1 124 ? 30.746 19.509 -5.520 1.00 69.69 124 GLN A N 1
ATOM 962 C CA . GLN A 1 124 ? 30.903 18.228 -6.210 1.00 69.69 124 GLN A CA 1
ATOM 963 C C . GLN A 1 124 ? 29.604 17.416 -6.154 1.00 69.69 124 GLN A C 1
ATOM 965 O O . GLN A 1 124 ? 29.308 16.743 -5.171 1.00 69.69 124 GLN A O 1
ATOM 970 N N . TRP A 1 125 ? 28.845 17.425 -7.252 1.00 73.38 125 TRP A N 1
ATOM 971 C CA . TRP A 1 125 ? 27.549 16.738 -7.352 1.00 73.38 125 TRP A CA 1
ATOM 972 C C . TRP A 1 125 ? 27.597 15.223 -7.063 1.00 73.38 125 TRP A C 1
ATOM 974 O O . TRP A 1 125 ? 26.578 14.634 -6.712 1.00 73.38 125 TRP A O 1
ATOM 984 N N . PHE A 1 126 ? 28.766 14.585 -7.183 1.00 72.88 126 PHE A N 1
ATOM 985 C CA . PHE A 1 126 ? 28.950 13.158 -6.910 1.00 72.88 126 PHE A CA 1
ATOM 986 C C . PHE A 1 126 ? 28.808 12.799 -5.424 1.00 72.88 126 PHE A C 1
ATOM 988 O O . PHE A 1 126 ? 28.221 11.763 -5.118 1.00 72.88 126 PHE A O 1
ATOM 995 N N . VAL A 1 127 ? 29.291 13.649 -4.507 1.00 73.19 127 VAL A N 1
ATOM 996 C CA . VAL A 1 127 ? 29.179 13.402 -3.056 1.00 73.19 127 VAL A CA 1
ATOM 997 C C . VAL A 1 127 ? 27.721 13.522 -2.618 1.00 73.19 127 VAL A C 1
ATOM 999 O O . VAL A 1 127 ? 27.206 12.663 -1.903 1.00 73.19 127 VAL A O 1
ATOM 1002 N N . PHE A 1 128 ? 27.016 14.518 -3.155 1.00 71.38 128 PHE A N 1
ATOM 1003 C CA . PHE A 1 128 ? 25.576 14.671 -2.973 1.00 71.38 128 PHE A CA 1
ATOM 1004 C C . PHE A 1 128 ? 24.795 13.466 -3.520 1.00 71.38 128 PHE A C 1
ATOM 1006 O O . PHE A 1 128 ? 23.957 12.902 -2.819 1.00 71.38 128 PHE A O 1
ATOM 1013 N N . ALA A 1 129 ? 25.101 13.010 -4.740 1.00 73.25 129 ALA A N 1
ATOM 1014 C CA . ALA A 1 129 ? 24.448 11.842 -5.332 1.00 73.25 129 ALA A CA 1
ATOM 1015 C C . ALA A 1 129 ? 24.684 10.560 -4.512 1.00 73.25 129 ALA A C 1
ATOM 1017 O O . ALA A 1 129 ? 23.759 9.768 -4.334 1.00 73.25 129 ALA A O 1
ATOM 1018 N N . GLN A 1 130 ? 25.891 10.370 -3.971 1.00 67.31 130 GLN A N 1
ATOM 1019 C CA . GLN A 1 130 ? 26.213 9.246 -3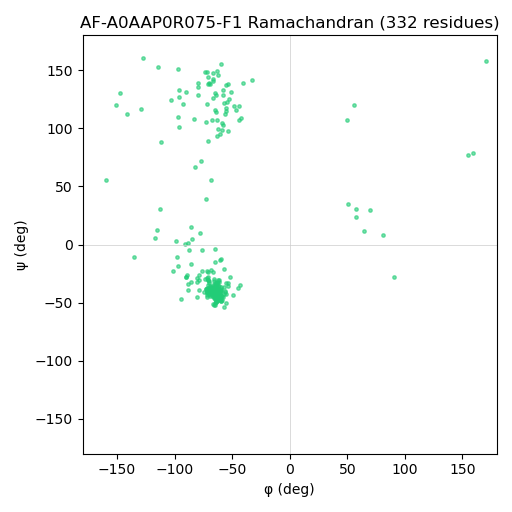.091 1.00 67.31 130 GLN A CA 1
ATOM 1020 C C . GLN A 1 130 ? 25.464 9.328 -1.751 1.00 67.31 130 GLN A C 1
ATOM 1022 O O . GLN A 1 130 ? 24.943 8.312 -1.290 1.00 67.31 130 GLN A O 1
ATOM 1027 N N . ALA A 1 131 ? 25.360 10.515 -1.147 1.00 72.25 131 ALA A N 1
ATOM 1028 C CA . ALA A 1 131 ? 24.607 10.724 0.090 1.00 72.25 131 ALA A CA 1
ATOM 1029 C C . ALA A 1 131 ? 23.104 10.469 -0.105 1.00 72.25 131 ALA A C 1
ATOM 1031 O O . ALA A 1 131 ? 22.485 9.766 0.694 1.00 72.25 131 ALA A O 1
ATOM 1032 N N . VAL A 1 132 ? 22.529 10.961 -1.206 1.00 74.88 132 VAL A N 1
ATOM 1033 C CA . VAL A 1 132 ? 21.127 10.709 -1.575 1.00 74.88 132 VAL A CA 1
ATOM 1034 C C . VAL A 1 132 ? 20.893 9.225 -1.857 1.00 74.88 132 VAL A C 1
ATOM 1036 O O . VAL A 1 132 ? 19.910 8.669 -1.378 1.00 74.88 132 VAL A O 1
ATOM 1039 N N . ALA A 1 133 ? 21.799 8.550 -2.570 1.00 73.38 133 ALA A N 1
ATOM 1040 C CA . ALA A 1 133 ? 21.705 7.107 -2.787 1.00 73.38 133 ALA A CA 1
ATOM 1041 C C . ALA A 1 133 ? 21.777 6.321 -1.464 1.00 73.38 133 ALA A C 1
ATOM 1043 O O . ALA A 1 133 ? 20.995 5.394 -1.266 1.00 73.38 133 ALA A O 1
ATOM 1044 N N . GLY A 1 134 ? 22.654 6.720 -0.537 1.00 71.31 134 GLY A N 1
ATOM 1045 C CA . GLY A 1 134 ? 22.738 6.139 0.806 1.00 71.31 134 GLY A CA 1
ATOM 1046 C C . GLY A 1 134 ? 21.452 6.332 1.615 1.00 71.31 134 GLY A C 1
ATOM 1047 O O . GLY A 1 134 ? 20.937 5.371 2.180 1.00 71.31 134 GLY A O 1
ATOM 1048 N N . LEU A 1 135 ? 20.885 7.542 1.604 1.00 70.88 135 LEU A N 1
ATOM 1049 C CA . LEU A 1 135 ? 19.600 7.857 2.240 1.00 70.88 135 LEU A CA 1
ATOM 1050 C C . LEU A 1 135 ? 18.425 7.108 1.597 1.00 70.88 135 LEU A C 1
ATOM 1052 O O . LEU A 1 135 ? 17.510 6.699 2.304 1.00 70.88 135 LEU A O 1
ATOM 1056 N N . LEU A 1 136 ? 18.450 6.880 0.282 1.00 67.06 136 LEU A N 1
ATOM 1057 C CA . LEU A 1 136 ? 17.437 6.090 -0.422 1.00 67.06 136 LEU A CA 1
ATOM 1058 C C . LEU A 1 136 ? 17.525 4.606 -0.078 1.00 67.06 136 LEU A C 1
ATOM 1060 O O . LEU A 1 136 ? 16.494 3.977 0.129 1.00 67.06 136 LEU A O 1
ATOM 1064 N N . VAL A 1 137 ? 18.733 4.051 0.028 1.00 67.50 137 VAL A N 1
ATOM 1065 C CA . VAL A 1 137 ? 18.924 2.680 0.520 1.00 67.50 137 VAL A CA 1
ATOM 1066 C C . VAL A 1 137 ? 18.456 2.582 1.969 1.00 67.50 137 VAL A C 1
ATOM 1068 O O . VAL A 1 137 ? 17.722 1.658 2.300 1.00 67.50 137 VAL A O 1
ATOM 1071 N N . LEU A 1 138 ? 18.799 3.558 2.812 1.00 63.94 138 LEU A N 1
ATOM 1072 C CA . LEU A 1 138 ? 18.360 3.612 4.205 1.00 63.94 138 LEU A CA 1
ATOM 1073 C C . LEU A 1 138 ? 16.832 3.724 4.324 1.00 63.94 138 LEU A C 1
ATOM 1075 O O . LEU A 1 138 ? 16.233 3.035 5.141 1.00 63.94 138 LEU A O 1
ATOM 1079 N N . SER A 1 139 ? 16.194 4.537 3.480 1.00 62.88 139 SER A N 1
ATOM 1080 C CA . SER A 1 139 ? 14.737 4.692 3.416 1.00 62.88 139 SER A CA 1
ATOM 1081 C C . SER A 1 139 ? 14.043 3.439 2.882 1.00 62.88 139 SER A C 1
ATOM 1083 O O . SER A 1 139 ? 13.017 3.028 3.421 1.00 62.88 139 SER A O 1
ATOM 1085 N N . TYR A 1 140 ? 14.610 2.796 1.862 1.00 67.00 140 TYR A N 1
ATOM 1086 C CA . TYR A 1 140 ? 14.107 1.535 1.330 1.00 67.00 140 TYR A CA 1
ATOM 1087 C C . TYR A 1 140 ? 14.194 0.431 2.385 1.00 67.00 140 TYR A C 1
ATOM 1089 O O . TYR A 1 140 ? 13.213 -0.264 2.620 1.00 67.00 140 TYR A O 1
ATOM 1097 N N . VAL A 1 141 ? 15.325 0.333 3.090 1.00 56.25 141 VAL A N 1
ATOM 1098 C CA . VAL A 1 141 ? 15.496 -0.586 4.222 1.00 56.25 141 VAL A CA 1
ATOM 1099 C C . VAL A 1 141 ? 14.492 -0.264 5.330 1.00 56.25 141 VAL A C 1
ATOM 1101 O O . VAL A 1 141 ? 13.817 -1.180 5.774 1.00 56.25 141 VAL A O 1
ATOM 1104 N N . ALA A 1 142 ? 14.307 1.013 5.686 1.00 54.53 142 ALA A N 1
ATOM 1105 C CA . ALA A 1 142 ? 13.343 1.449 6.701 1.00 54.53 142 ALA A CA 1
ATOM 1106 C C . ALA A 1 142 ? 11.885 1.100 6.349 1.00 54.53 142 ALA A C 1
ATOM 1108 O O . ALA A 1 142 ? 11.090 0.805 7.235 1.00 54.53 142 ALA A O 1
ATOM 1109 N N . THR A 1 143 ? 11.536 1.095 5.060 1.00 61.22 143 THR A N 1
ATOM 1110 C CA . THR A 1 143 ? 10.188 0.742 4.575 1.00 61.22 143 THR A CA 1
ATOM 1111 C C . THR A 1 143 ? 9.894 -0.754 4.723 1.00 61.22 143 THR A C 1
ATOM 1113 O O . THR A 1 143 ? 8.737 -1.152 4.804 1.00 61.22 143 THR A O 1
ATOM 1116 N N . PHE A 1 144 ? 10.932 -1.589 4.780 1.00 53.88 144 PHE A N 1
ATOM 1117 C CA . PHE A 1 144 ? 10.813 -3.033 4.988 1.00 53.88 144 PHE A CA 1
ATOM 1118 C C . PHE A 1 144 ? 10.802 -3.436 6.465 1.00 53.88 144 PHE A C 1
ATOM 1120 O O . PHE A 1 144 ? 10.756 -4.630 6.759 1.00 53.88 144 PHE A O 1
ATOM 1127 N N . SER A 1 145 ? 10.874 -2.476 7.390 1.00 55.59 145 SER A N 1
ATOM 1128 C CA . SER A 1 145 ? 11.212 -2.783 8.770 1.00 55.59 145 SER A CA 1
ATOM 1129 C C . SER A 1 145 ? 10.450 -1.994 9.823 1.00 55.59 145 SER A C 1
ATOM 1131 O O . SER A 1 145 ? 10.747 -0.826 10.077 1.00 55.59 145 SER A O 1
ATOM 1133 N N . ASP A 1 146 ? 9.602 -2.694 10.568 1.00 64.00 146 ASP A N 1
ATOM 1134 C CA . ASP A 1 146 ? 9.267 -2.298 11.931 1.00 64.00 146 ASP A CA 1
ATOM 1135 C C . ASP A 1 146 ? 10.510 -2.447 12.820 1.00 64.00 146 ASP A C 1
ATOM 1137 O O . ASP A 1 146 ? 11.273 -3.403 12.675 1.00 64.00 146 ASP A O 1
ATOM 1141 N N . LEU A 1 147 ? 10.746 -1.523 13.755 1.00 65.88 147 LEU A N 1
ATOM 1142 C CA . LEU A 1 147 ? 11.919 -1.511 14.652 1.00 65.88 147 LEU A CA 1
ATOM 1143 C C . LEU A 1 147 ? 12.228 -2.899 15.261 1.00 65.88 147 LEU A C 1
ATOM 1145 O O . LEU A 1 147 ? 13.386 -3.295 15.395 1.00 65.88 147 LEU A O 1
ATOM 1149 N N . LEU A 1 148 ? 11.178 -3.657 15.585 1.00 63.44 148 LEU A N 1
ATOM 1150 C CA . LEU A 1 148 ? 11.252 -5.012 16.123 1.00 63.44 148 LEU A CA 1
ATOM 1151 C C . LEU A 1 148 ? 11.740 -6.045 15.093 1.00 63.44 148 LEU A C 1
ATOM 1153 O O . LEU A 1 148 ? 12.549 -6.910 15.426 1.00 63.44 148 LEU A O 1
ATOM 1157 N N . THR A 1 149 ? 11.295 -5.941 13.840 1.00 68.62 149 THR A N 1
ATOM 1158 C CA . THR A 1 149 ? 11.785 -6.773 12.730 1.00 68.62 149 THR A CA 1
ATOM 1159 C C . THR A 1 149 ? 13.250 -6.463 12.414 1.00 68.62 149 THR A C 1
ATOM 1161 O O . THR A 1 149 ? 14.014 -7.387 12.142 1.00 68.62 149 THR A O 1
ATOM 1164 N N . LEU A 1 150 ? 13.697 -5.206 12.540 1.00 69.69 150 LEU A N 1
ATOM 1165 C CA . LEU A 1 150 ? 15.119 -4.843 12.425 1.00 69.69 150 LEU A CA 1
ATOM 1166 C C . LEU A 1 150 ? 15.955 -5.407 13.564 1.00 69.69 150 LEU A C 1
ATOM 1168 O O . LEU A 1 150 ? 17.041 -5.929 13.332 1.00 69.69 150 LEU A O 1
ATOM 1172 N N . LEU A 1 151 ? 15.445 -5.331 14.792 1.00 74.00 151 LEU A N 1
ATOM 1173 C CA . LEU A 1 151 ? 16.124 -5.899 15.949 1.00 74.00 151 LEU A CA 1
ATOM 1174 C C . LEU A 1 151 ? 16.258 -7.424 15.810 1.00 74.00 151 LEU A C 1
ATOM 1176 O O . LEU A 1 151 ? 17.343 -7.971 16.001 1.00 74.00 151 LEU A O 1
ATOM 1180 N N . TYR A 1 152 ? 15.182 -8.104 15.406 1.00 75.94 152 TYR A N 1
ATOM 1181 C CA . TYR A 1 152 ? 15.168 -9.548 15.172 1.00 75.94 152 TYR A CA 1
ATOM 1182 C C . TYR A 1 152 ? 16.087 -9.959 14.013 1.00 75.94 152 TYR A C 1
ATOM 1184 O O . TYR A 1 152 ? 16.941 -10.830 14.180 1.00 75.94 152 TYR A O 1
ATOM 1192 N N . THR A 1 153 ? 15.978 -9.307 12.853 1.00 71.56 153 THR A N 1
ATOM 1193 C CA . THR A 1 153 ? 16.850 -9.591 11.705 1.00 71.56 153 THR A CA 1
ATOM 1194 C C . THR A 1 153 ? 18.306 -9.256 12.008 1.00 71.56 153 THR A C 1
ATOM 1196 O O . THR A 1 153 ? 19.178 -10.010 11.596 1.00 71.56 153 THR A O 1
ATOM 1199 N N . GLY A 1 154 ? 18.592 -8.213 12.790 1.00 77.94 154 GLY A N 1
ATOM 1200 C CA . GLY A 1 154 ? 19.935 -7.890 13.272 1.00 77.94 154 GLY A CA 1
ATOM 1201 C C . GLY A 1 154 ? 20.527 -8.984 14.163 1.00 77.94 154 GLY A C 1
ATOM 1202 O O . GLY A 1 154 ? 21.670 -9.386 13.952 1.00 77.94 154 GLY A O 1
ATOM 1203 N N . ILE A 1 155 ? 19.745 -9.529 15.101 1.00 79.12 155 ILE A N 1
ATOM 1204 C CA . ILE A 1 155 ? 20.167 -10.653 15.957 1.00 79.12 155 ILE A CA 1
ATOM 1205 C C . ILE A 1 155 ? 20.386 -11.917 15.116 1.00 79.12 155 ILE A C 1
ATOM 1207 O O . ILE A 1 155 ? 21.416 -12.579 15.247 1.00 79.12 155 ILE A O 1
ATOM 1211 N N . VAL A 1 156 ? 19.461 -12.242 14.210 1.00 76.62 156 VAL A N 1
ATOM 1212 C CA . VAL A 1 156 ? 19.575 -13.417 13.332 1.00 76.62 156 VAL A CA 1
ATOM 1213 C C . VAL A 1 156 ? 20.758 -13.279 12.377 1.00 76.62 156 VAL A C 1
ATOM 1215 O O . VAL A 1 156 ? 21.532 -14.222 12.232 1.00 76.62 156 VAL A O 1
ATOM 1218 N N . MET A 1 157 ? 20.955 -12.115 11.759 1.00 75.56 157 MET A N 1
ATOM 1219 C CA . MET A 1 157 ? 22.110 -11.836 10.902 1.00 75.56 157 MET A CA 1
ATOM 1220 C C . MET A 1 157 ? 23.408 -11.896 11.706 1.00 75.56 157 MET A C 1
ATOM 1222 O O . MET A 1 157 ? 24.349 -12.556 11.280 1.00 75.56 157 MET A O 1
ATOM 1226 N N . GLY A 1 158 ? 23.444 -11.316 12.906 1.00 75.31 158 GLY A N 1
ATOM 1227 C CA . GLY A 1 158 ? 24.582 -11.423 13.815 1.00 75.31 158 GLY A CA 1
ATOM 1228 C C . GLY A 1 158 ? 24.946 -12.876 14.124 1.00 75.31 158 GLY A C 1
ATOM 1229 O O . GLY A 1 158 ? 26.111 -13.235 14.066 1.00 75.31 158 GLY A O 1
ATOM 1230 N N . MET A 1 159 ? 23.963 -13.741 14.363 1.00 72.25 159 MET A N 1
ATOM 1231 C CA . MET A 1 159 ? 24.205 -15.155 14.679 1.00 72.25 159 MET A CA 1
ATOM 1232 C C . MET A 1 159 ? 24.526 -16.015 13.446 1.00 72.25 159 MET A C 1
ATOM 1234 O O . MET A 1 159 ? 25.252 -17.003 13.543 1.00 72.25 159 MET A O 1
ATOM 1238 N N . THR A 1 160 ? 23.982 -15.674 12.277 1.00 73.31 160 THR A N 1
ATOM 1239 C CA . THR A 1 160 ? 24.135 -16.472 11.047 1.00 73.31 160 THR A CA 1
ATOM 1240 C C . THR A 1 160 ? 25.375 -16.088 10.246 1.00 73.31 160 THR A C 1
ATOM 1242 O O . THR A 1 160 ? 26.016 -16.966 9.667 1.00 73.31 160 THR A O 1
ATOM 1245 N N . VAL A 1 161 ? 25.765 -14.809 10.243 1.00 75.12 161 VAL A N 1
ATOM 1246 C CA . VAL A 1 161 ? 26.909 -14.299 9.474 1.00 75.12 161 VAL A CA 1
ATOM 1247 C C . VAL A 1 161 ? 28.232 -14.975 9.865 1.00 75.12 161 VAL A C 1
ATOM 1249 O O . VAL A 1 161 ? 28.896 -15.463 8.955 1.00 75.12 161 VAL A O 1
ATOM 1252 N N . PRO A 1 162 ? 28.619 -15.109 11.149 1.00 68.94 162 PRO A N 1
ATOM 1253 C CA . PRO A 1 162 ? 29.876 -15.750 11.547 1.00 68.94 162 PRO A CA 1
ATOM 1254 C C . PRO A 1 162 ? 29.929 -17.228 11.154 1.00 68.94 162 PRO A C 1
ATOM 1256 O O . PRO A 1 162 ? 30.932 -17.691 10.620 1.00 68.94 162 PRO A O 1
ATOM 1259 N N . VAL A 1 163 ? 28.819 -17.951 11.335 1.00 66.44 163 VAL A N 1
ATOM 1260 C CA . VAL A 1 163 ? 28.697 -19.382 11.010 1.00 66.44 163 VAL A CA 1
ATOM 1261 C C . VAL A 1 163 ? 28.780 -19.619 9.499 1.00 66.44 163 VAL A C 1
ATOM 1263 O O . VAL A 1 163 ? 29.421 -20.564 9.034 1.00 66.44 163 VAL A O 1
ATOM 1266 N N . ILE A 1 164 ? 28.153 -18.749 8.705 1.00 69.12 164 ILE A N 1
ATOM 1267 C CA . ILE A 1 164 ? 28.243 -18.790 7.241 1.00 69.12 164 ILE A CA 1
ATOM 1268 C C . ILE A 1 164 ? 29.658 -18.413 6.788 1.00 69.12 164 ILE A C 1
ATOM 1270 O O . ILE A 1 164 ? 30.177 -19.031 5.859 1.00 69.12 164 ILE A O 1
ATOM 1274 N N . TYR A 1 165 ? 30.302 -17.453 7.454 1.00 66.31 165 TYR A N 1
ATOM 1275 C CA . TYR A 1 165 ? 31.661 -17.022 7.129 1.00 66.31 165 TYR A CA 1
ATOM 1276 C C . TYR A 1 165 ? 32.697 -18.116 7.411 1.00 66.31 165 TYR A C 1
ATOM 1278 O O . TYR A 1 165 ? 33.579 -18.342 6.588 1.00 66.31 165 TYR A O 1
ATOM 1286 N N . GLU A 1 166 ? 32.557 -18.851 8.515 1.00 72.00 166 GLU A N 1
ATOM 1287 C CA . GLU A 1 166 ? 33.443 -19.971 8.854 1.00 72.00 166 GLU A CA 1
ATOM 1288 C C . GLU A 1 166 ? 33.227 -21.171 7.912 1.00 72.00 166 GLU A C 1
ATOM 1290 O O . GLU A 1 166 ? 34.182 -21.795 7.456 1.00 72.00 166 GLU A O 1
ATOM 1295 N N . LYS A 1 167 ? 31.974 -21.455 7.528 1.00 69.69 167 LYS A N 1
ATOM 1296 C CA . LYS A 1 167 ? 31.629 -22.601 6.666 1.00 69.69 167 LYS A CA 1
ATOM 1297 C C . LYS A 1 167 ? 31.861 -22.361 5.168 1.00 69.69 167 LYS A C 1
ATOM 1299 O O . LYS A 1 167 ? 32.095 -23.311 4.421 1.00 69.69 167 LYS A O 1
ATOM 1304 N N . TYR A 1 168 ? 31.768 -21.114 4.707 1.00 68.81 168 TYR A N 1
ATOM 1305 C CA . TYR A 1 168 ? 31.903 -20.742 3.292 1.00 68.81 168 TYR A CA 1
ATOM 1306 C C . TYR A 1 168 ? 33.092 -19.820 3.006 1.00 68.81 168 TYR A C 1
ATOM 1308 O O . TYR A 1 168 ? 33.254 -19.409 1.854 1.00 68.81 168 TYR A O 1
ATOM 1316 N N . GLY A 1 169 ? 33.948 -19.535 3.992 1.00 66.19 169 GLY A N 1
ATOM 1317 C CA . GLY A 1 169 ? 35.081 -18.611 3.871 1.00 66.19 169 GLY A CA 1
ATOM 1318 C C . GLY A 1 169 ? 35.955 -18.866 2.641 1.00 66.19 169 GLY A C 1
ATOM 1319 O O . GLY A 1 169 ? 36.231 -17.941 1.878 1.00 66.19 169 GLY A O 1
ATOM 1320 N N . ASP A 1 170 ? 36.274 -20.129 2.346 1.00 72.00 170 ASP A N 1
ATOM 1321 C CA . ASP A 1 170 ? 37.111 -20.498 1.192 1.00 72.00 170 ASP A CA 1
ATOM 1322 C C . ASP A 1 170 ? 36.416 -20.332 -0.169 1.00 72.00 170 ASP A C 1
ATOM 1324 O O . ASP A 1 170 ? 37.068 -20.094 -1.194 1.00 72.00 170 ASP A O 1
ATOM 1328 N N . LYS A 1 171 ? 35.083 -20.459 -0.212 1.00 71.44 171 LYS A N 1
ATOM 1329 C CA . LYS A 1 171 ? 34.281 -20.208 -1.423 1.00 71.44 171 LYS A CA 1
ATOM 1330 C C . LYS A 1 171 ? 34.068 -18.711 -1.633 1.00 71.44 171 LYS A C 1
ATOM 1332 O O . LYS A 1 171 ? 34.161 -18.241 -2.767 1.00 71.44 171 LYS A O 1
ATOM 1337 N N . ILE A 1 172 ? 33.844 -17.968 -0.551 1.00 69.62 172 ILE A N 1
ATOM 1338 C CA . ILE A 1 172 ? 33.700 -16.509 -0.566 1.00 69.62 172 ILE A CA 1
ATOM 1339 C C . ILE A 1 172 ? 35.020 -15.863 -0.992 1.00 69.62 172 ILE A C 1
ATOM 1341 O O . ILE A 1 172 ? 35.005 -14.989 -1.855 1.00 69.62 172 ILE A O 1
ATOM 1345 N N . LYS A 1 173 ? 36.165 -16.346 -0.494 1.00 75.31 173 LYS A N 1
ATOM 1346 C CA . LYS A 1 173 ? 37.494 -15.855 -0.887 1.00 75.31 173 LYS A CA 1
ATOM 1347 C C . LYS A 1 173 ? 37.777 -16.076 -2.377 1.00 75.31 173 LYS A C 1
ATOM 1349 O O . LYS A 1 173 ? 38.150 -15.130 -3.064 1.00 75.31 173 LYS A O 1
ATOM 1354 N N . ARG A 1 174 ? 37.494 -17.272 -2.913 1.00 74.50 174 ARG A N 1
ATOM 1355 C CA . ARG A 1 174 ? 37.622 -17.560 -4.360 1.00 74.50 174 ARG A CA 1
ATOM 1356 C C . ARG A 1 174 ? 36.695 -16.708 -5.228 1.00 74.50 174 ARG A C 1
ATOM 1358 O O . ARG A 1 174 ? 37.105 -16.217 -6.283 1.00 74.50 174 ARG A O 1
ATOM 1365 N N . CYS A 1 175 ? 35.450 -16.519 -4.794 1.00 73.38 175 CYS A N 1
ATOM 1366 C CA . CYS A 1 175 ? 34.499 -15.660 -5.497 1.00 73.38 175 CYS A CA 1
ATOM 1367 C C . CYS A 1 175 ? 34.949 -14.190 -5.454 1.00 73.38 175 CYS A C 1
ATOM 1369 O O . CYS A 1 175 ? 34.924 -13.508 -6.476 1.00 73.38 175 CYS A O 1
ATOM 1371 N N . GLY A 1 176 ? 35.450 -13.736 -4.303 1.00 75.19 176 GLY A N 1
ATOM 1372 C CA . GLY A 1 176 ? 35.995 -12.398 -4.094 1.00 75.19 176 GLY A CA 1
ATOM 1373 C C . GLY A 1 176 ? 37.225 -12.118 -4.952 1.00 75.19 176 GLY A C 1
ATOM 1374 O O . GLY A 1 176 ? 37.293 -11.070 -5.588 1.00 75.19 176 GLY A O 1
ATOM 1375 N N . GLU A 1 177 ? 38.161 -13.062 -5.056 1.00 81.69 177 GLU A N 1
ATOM 1376 C CA . GLU A 1 177 ? 39.321 -12.946 -5.949 1.00 81.69 177 GLU A CA 1
ATOM 1377 C C . GLU A 1 177 ? 38.889 -12.884 -7.422 1.00 81.69 177 GLU A C 1
ATOM 1379 O O . GLU A 1 177 ? 39.335 -12.008 -8.165 1.00 81.69 177 GLU A O 1
ATOM 1384 N N . THR A 1 178 ? 37.931 -13.723 -7.831 1.00 79.00 178 THR A N 1
ATOM 1385 C CA . THR A 1 178 ? 37.380 -13.709 -9.199 1.00 79.00 178 THR A CA 1
ATOM 1386 C C . THR A 1 178 ? 36.651 -12.395 -9.514 1.00 79.00 178 THR A C 1
ATOM 1388 O O . THR A 1 178 ? 36.799 -11.834 -10.604 1.00 79.00 178 THR A O 1
ATOM 1391 N N . ALA A 1 179 ? 35.880 -11.871 -8.559 1.00 78.62 179 ALA A N 1
ATOM 1392 C CA . ALA A 1 179 ? 35.172 -10.601 -8.682 1.00 78.62 179 ALA A CA 1
ATOM 1393 C C . ALA A 1 179 ? 36.138 -9.408 -8.702 1.00 78.62 179 ALA A C 1
ATOM 1395 O O . ALA A 1 179 ? 35.970 -8.499 -9.514 1.00 78.62 179 ALA A O 1
ATOM 1396 N N . LYS A 1 180 ? 37.190 -9.434 -7.875 1.00 80.69 180 LYS A N 1
ATOM 1397 C CA . LYS A 1 180 ? 38.232 -8.401 -7.836 1.00 80.69 180 LYS A CA 1
ATOM 1398 C C . LYS A 1 180 ? 38.985 -8.325 -9.162 1.00 80.69 180 LYS A C 1
ATOM 1400 O O . LYS A 1 180 ? 39.215 -7.225 -9.655 1.00 80.69 180 LYS A O 1
ATOM 1405 N N . VAL A 1 181 ? 39.295 -9.468 -9.780 1.00 84.31 181 VAL A N 1
ATOM 1406 C CA . VAL A 1 181 ? 39.916 -9.515 -11.116 1.00 84.31 181 VAL A CA 1
ATOM 1407 C C . VAL A 1 181 ? 38.981 -8.946 -12.187 1.00 84.31 181 VAL A C 1
ATOM 1409 O O . VAL A 1 181 ? 39.423 -8.146 -13.010 1.00 84.31 181 VAL A O 1
ATOM 1412 N N . LYS A 1 182 ? 37.687 -9.298 -12.170 1.00 81.81 182 LYS A N 1
ATOM 1413 C CA . LYS A 1 182 ? 36.702 -8.732 -13.114 1.00 81.81 182 LYS A CA 1
ATOM 1414 C C . LYS A 1 182 ? 36.530 -7.222 -12.942 1.00 81.81 182 LYS A C 1
ATOM 1416 O O . LYS A 1 182 ? 36.514 -6.499 -13.931 1.00 81.81 182 LYS A O 1
ATOM 1421 N N . SER A 1 183 ? 36.441 -6.758 -11.700 1.00 66.00 183 SER A N 1
ATOM 1422 C CA . SER A 1 183 ? 36.320 -5.340 -11.365 1.00 66.00 183 SER A CA 1
ATOM 1423 C C . SER A 1 183 ? 37.549 -4.555 -11.826 1.00 66.00 183 SER A C 1
ATOM 1425 O O . SER A 1 183 ? 37.409 -3.546 -12.510 1.00 66.00 183 SER A O 1
ATOM 1427 N N . ARG A 1 184 ? 38.759 -5.070 -11.566 1.00 83.25 184 ARG A N 1
ATOM 1428 C CA . ARG A 1 184 ? 40.008 -4.433 -12.004 1.00 83.25 184 ARG A CA 1
ATOM 1429 C C . ARG A 1 184 ? 40.073 -4.265 -13.523 1.00 83.25 184 ARG A C 1
ATOM 1431 O O . ARG A 1 184 ? 40.368 -3.168 -13.977 1.00 83.25 184 ARG A O 1
ATOM 1438 N N . ARG A 1 185 ? 39.700 -5.298 -14.290 1.00 83.19 185 ARG A N 1
ATOM 1439 C CA . ARG A 1 185 ? 39.611 -5.209 -15.760 1.00 83.19 185 ARG A CA 1
ATOM 1440 C C . ARG A 1 185 ? 38.618 -4.141 -16.216 1.00 83.19 185 ARG A C 1
ATOM 1442 O O . ARG A 1 185 ? 38.894 -3.418 -17.162 1.00 83.19 185 ARG A O 1
ATOM 1449 N N . PHE A 1 186 ? 37.478 -4.027 -15.536 1.00 79.06 186 PHE A N 1
ATOM 1450 C CA . PHE A 1 186 ? 36.477 -3.014 -15.861 1.00 79.06 186 PHE A CA 1
ATOM 1451 C C . PHE A 1 186 ? 36.982 -1.595 -15.562 1.00 79.06 186 PHE A C 1
ATOM 1453 O O . PHE A 1 186 ? 36.782 -0.691 -16.368 1.00 79.06 186 PHE A O 1
ATOM 1460 N N . TYR A 1 187 ? 37.680 -1.395 -14.439 1.00 74.50 187 TYR A N 1
ATOM 1461 C CA . TYR A 1 187 ? 38.313 -0.112 -14.125 1.00 74.50 187 TYR A CA 1
ATOM 1462 C C . TYR A 1 187 ? 39.419 0.250 -15.122 1.00 74.50 187 TYR A C 1
ATOM 1464 O O . TYR A 1 187 ? 39.468 1.397 -15.553 1.00 74.50 187 TYR A O 1
ATOM 1472 N N . GLU A 1 188 ? 40.252 -0.710 -15.531 1.00 84.38 188 GLU A N 1
ATOM 1473 C CA . GLU A 1 188 ? 41.296 -0.512 -16.548 1.00 84.38 188 GLU A CA 1
ATOM 1474 C C . GLU A 1 188 ? 40.694 -0.125 -17.911 1.00 84.38 188 GLU A C 1
ATOM 1476 O O . GLU A 1 188 ? 41.151 0.830 -18.535 1.00 84.38 188 GLU A O 1
ATOM 1481 N N . GLU A 1 189 ? 39.609 -0.780 -18.338 1.00 86.25 189 GLU A N 1
ATOM 1482 C CA . GLU A 1 189 ? 38.925 -0.453 -19.598 1.00 86.25 189 GLU A CA 1
ATOM 1483 C C . GLU A 1 189 ? 38.255 0.933 -19.556 1.00 86.25 189 GLU A C 1
ATOM 1485 O O . GLU A 1 189 ? 38.258 1.681 -20.540 1.00 86.25 189 GLU A O 1
ATOM 1490 N N . VAL A 1 190 ? 37.682 1.305 -18.408 1.00 79.94 190 VAL A N 1
ATOM 1491 C CA . VAL A 1 190 ? 37.116 2.644 -18.199 1.00 79.94 190 VAL A CA 1
ATOM 1492 C C . VAL A 1 190 ? 38.214 3.705 -18.205 1.00 79.94 190 VAL A C 1
ATOM 1494 O O . VAL A 1 190 ? 38.004 4.772 -18.785 1.00 79.94 190 VAL A O 1
ATOM 1497 N N . ASP A 1 191 ? 39.370 3.434 -17.601 1.00 81.12 191 ASP A N 1
ATOM 1498 C CA . ASP A 1 191 ? 40.483 4.382 -17.537 1.00 81.12 191 ASP A CA 1
ATOM 1499 C C . ASP A 1 191 ? 41.145 4.576 -18.910 1.00 81.12 191 ASP A C 1
ATOM 1501 O O . ASP A 1 191 ? 41.414 5.707 -19.321 1.00 81.12 191 ASP A O 1
ATOM 1505 N N . GLU A 1 192 ? 41.271 3.508 -19.705 1.00 87.31 192 GLU A N 1
ATOM 1506 C CA . GLU A 1 192 ? 41.716 3.591 -21.099 1.00 87.31 192 GLU A CA 1
ATOM 1507 C C . GLU A 1 192 ? 40.744 4.422 -21.954 1.00 87.31 192 GLU A C 1
ATOM 1509 O O . GLU A 1 192 ? 41.161 5.311 -22.710 1.00 87.31 192 GLU A O 1
ATOM 1514 N N . LYS A 1 193 ? 39.431 4.206 -21.797 1.00 85.12 193 LYS A N 1
ATOM 1515 C CA . LYS A 1 193 ? 38.396 5.016 -22.466 1.00 85.12 193 LYS A CA 1
ATOM 1516 C C . LYS A 1 193 ? 38.436 6.474 -22.015 1.00 85.12 193 LYS A C 1
ATOM 1518 O O . LYS A 1 193 ? 38.276 7.375 -22.837 1.00 85.12 193 LYS A O 1
ATOM 1523 N N . LYS A 1 194 ? 38.708 6.735 -20.735 1.00 81.94 194 LYS A N 1
ATOM 1524 C CA . LYS A 1 194 ? 38.898 8.094 -20.211 1.00 81.94 194 LYS A CA 1
ATOM 1525 C C . LYS A 1 194 ? 40.129 8.757 -20.821 1.00 81.94 194 LYS A C 1
ATOM 1527 O O . LYS A 1 194 ? 40.026 9.888 -21.285 1.00 81.94 194 LYS A O 1
ATOM 1532 N N . HIS A 1 195 ? 41.263 8.060 -20.867 1.00 80.06 195 HIS A N 1
ATOM 1533 C CA . HIS A 1 195 ? 42.526 8.580 -21.390 1.00 80.06 195 HIS A CA 1
ATOM 1534 C C . HIS A 1 195 ? 42.488 8.805 -22.913 1.00 80.06 195 HIS A C 1
ATOM 1536 O O . HIS A 1 195 ? 43.018 9.789 -23.433 1.00 80.06 195 HIS A O 1
ATOM 1542 N N . THR A 1 196 ? 41.819 7.924 -23.657 1.00 80.44 196 THR A N 1
ATOM 1543 C CA . THR A 1 196 ? 41.578 8.115 -25.097 1.00 80.44 196 THR A CA 1
ATOM 1544 C C . THR A 1 196 ? 40.620 9.275 -25.357 1.00 80.44 196 THR A C 1
ATOM 1546 O O . THR A 1 196 ? 40.886 10.089 -26.246 1.00 80.44 196 THR A O 1
ATOM 1549 N N . PHE A 1 197 ? 39.565 9.416 -24.551 1.00 81.06 197 PHE A N 1
ATOM 1550 C CA . PHE A 1 197 ? 38.631 10.538 -24.627 1.00 81.06 197 PHE A CA 1
ATOM 1551 C C . PHE A 1 197 ? 39.291 11.879 -24.277 1.00 81.06 197 PHE A C 1
ATOM 1553 O O . PHE A 1 197 ? 39.073 12.865 -24.981 1.00 81.06 197 PHE A O 1
ATOM 1560 N N . THR A 1 198 ? 40.163 11.936 -23.266 1.00 78.12 198 THR A N 1
ATOM 1561 C CA . THR A 1 198 ? 40.927 13.154 -22.941 1.00 78.12 198 THR A CA 1
ATOM 1562 C C . THR A 1 198 ? 41.941 13.504 -24.033 1.00 78.12 198 THR A C 1
ATOM 1564 O O . THR A 1 198 ? 42.040 14.673 -24.410 1.00 78.12 198 THR A O 1
ATOM 1567 N N . LYS A 1 199 ? 42.627 12.516 -24.633 1.00 82.94 199 LYS A N 1
ATOM 1568 C CA . LYS A 1 199 ? 43.474 12.721 -25.831 1.00 82.94 199 LYS A CA 1
ATOM 1569 C C . LYS A 1 199 ? 42.684 13.196 -27.050 1.00 82.94 199 LYS A C 1
ATOM 1571 O O . LYS A 1 199 ? 43.214 13.943 -27.874 1.00 82.94 199 LYS A O 1
ATOM 1576 N N . TRP A 1 200 ? 41.453 12.719 -27.220 1.00 78.69 200 TRP A N 1
ATOM 1577 C CA . TRP A 1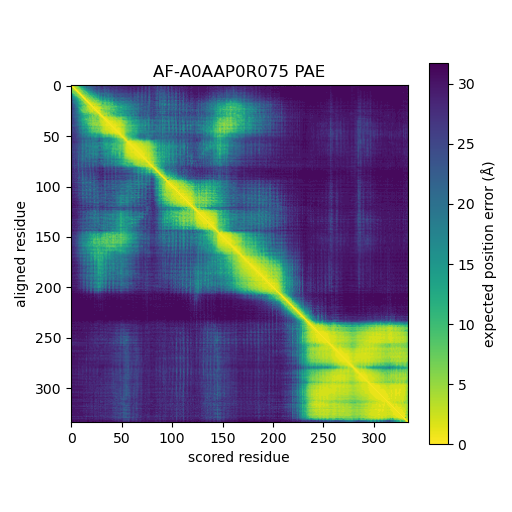 200 ? 40.554 13.200 -28.265 1.00 78.69 200 TRP A CA 1
ATOM 1578 C C . TRP A 1 200 ? 40.163 14.655 -27.993 1.00 78.69 200 TRP A C 1
ATOM 1580 O O . TRP A 1 200 ? 40.421 15.498 -28.844 1.00 78.69 200 TRP A O 1
ATOM 1590 N N . LEU A 1 201 ? 39.690 14.978 -26.784 1.00 74.88 201 LEU A N 1
ATOM 1591 C CA . LEU A 1 201 ? 39.326 16.342 -26.376 1.00 74.88 201 LEU A CA 1
ATOM 1592 C C . LEU A 1 201 ? 40.479 17.344 -26.535 1.00 74.88 201 LEU A C 1
ATOM 1594 O O . LEU A 1 201 ? 40.259 18.457 -27.010 1.00 74.88 201 LEU A O 1
ATOM 1598 N N . ALA A 1 202 ? 41.709 16.957 -26.187 1.00 75.38 202 ALA A N 1
ATOM 1599 C CA . ALA A 1 202 ? 42.893 17.798 -26.369 1.00 75.38 202 ALA A CA 1
ATOM 1600 C C . ALA A 1 202 ? 43.174 18.104 -27.854 1.00 75.38 202 ALA A C 1
ATOM 1602 O O . ALA A 1 202 ? 43.502 19.240 -28.196 1.00 75.38 202 ALA A O 1
ATOM 1603 N N . ARG A 1 203 ? 42.965 17.124 -28.748 1.00 69.38 203 ARG A N 1
ATOM 1604 C CA . ARG A 1 203 ? 43.062 17.317 -30.207 1.00 69.38 203 ARG A CA 1
ATOM 1605 C C . ARG A 1 203 ? 41.922 18.174 -30.756 1.00 69.38 203 ARG A C 1
ATOM 1607 O O . ARG A 1 203 ? 42.161 19.011 -31.624 1.00 69.38 203 ARG A O 1
ATOM 1614 N N . SER A 1 204 ? 40.709 18.016 -30.231 1.00 60.47 204 SER A N 1
ATOM 1615 C CA . SER A 1 204 ? 39.548 18.840 -30.593 1.00 60.47 204 SER A CA 1
ATOM 1616 C C . SER A 1 204 ? 39.755 20.311 -30.228 1.00 60.47 204 SER A C 1
ATOM 1618 O O . SER A 1 204 ? 39.299 21.188 -30.950 1.00 60.47 204 SER A O 1
ATOM 1620 N N . ARG A 1 205 ? 40.478 20.587 -29.135 1.00 55.72 205 ARG A N 1
ATOM 1621 C CA . ARG A 1 205 ? 40.756 21.945 -28.641 1.00 55.72 205 ARG A CA 1
ATOM 1622 C C . ARG A 1 205 ? 41.835 22.687 -29.445 1.00 55.72 205 ARG A C 1
ATOM 1624 O O . ARG A 1 205 ? 41.845 23.910 -29.428 1.00 55.72 205 ARG A O 1
ATOM 1631 N N . GLN A 1 206 ? 42.715 21.968 -30.151 1.00 56.34 206 GLN A N 1
ATOM 1632 C CA . GLN A 1 206 ? 43.712 22.539 -31.074 1.00 56.34 206 GLN A CA 1
ATOM 1633 C C . GLN A 1 206 ? 43.166 22.783 -32.490 1.00 56.34 206 GLN A C 1
ATOM 1635 O O . GLN A 1 206 ? 43.747 23.571 -33.233 1.00 56.34 206 GLN A O 1
ATOM 1640 N N . ARG A 1 207 ? 42.027 22.179 -32.862 1.00 51.56 207 ARG A N 1
ATOM 1641 C CA . ARG A 1 207 ? 41.237 22.612 -34.029 1.00 51.56 207 ARG A CA 1
ATOM 1642 C C . ARG A 1 207 ? 40.453 23.876 -33.673 1.00 51.56 207 ARG A C 1
ATOM 1644 O O . ARG A 1 207 ? 39.241 23.847 -33.486 1.00 51.56 207 ARG A O 1
ATOM 1651 N N . GLY A 1 208 ? 41.184 24.979 -33.545 1.00 44.41 208 GLY A N 1
ATOM 1652 C CA . GLY A 1 208 ? 40.616 26.318 -33.625 1.00 44.41 208 GLY A CA 1
ATOM 1653 C C . GLY A 1 208 ? 39.951 26.550 -34.985 1.00 44.41 208 GLY A C 1
ATOM 1654 O O . GLY A 1 208 ? 40.261 25.869 -35.962 1.00 44.41 208 GLY A O 1
ATOM 1655 N N . SER A 1 209 ? 39.002 27.481 -34.979 1.00 48.09 209 SER A N 1
ATOM 1656 C CA . SER A 1 209 ? 38.069 27.905 -36.027 1.00 48.09 209 SER A CA 1
ATOM 1657 C C . SER A 1 209 ? 38.582 27.818 -37.478 1.00 48.09 209 SER A C 1
ATOM 1659 O O . SER A 1 209 ? 39.739 28.151 -37.734 1.00 48.09 209 SER A O 1
ATOM 1661 N N . PRO A 1 210 ? 37.728 27.425 -38.446 1.00 51.84 210 PRO A N 1
ATOM 1662 C CA . PRO A 1 210 ? 38.119 27.351 -39.853 1.00 51.84 210 PRO A CA 1
ATOM 1663 C C . PRO A 1 210 ? 38.413 28.755 -40.417 1.00 51.84 210 PRO A C 1
ATOM 1665 O O . PRO A 1 210 ? 37.769 29.716 -39.985 1.00 51.84 210 PRO A O 1
ATOM 1668 N N . PRO A 1 211 ? 39.353 28.903 -41.371 1.00 46.62 211 PRO A N 1
ATOM 1669 C CA . PRO A 1 211 ? 39.582 30.178 -42.031 1.00 46.62 211 PRO A CA 1
ATOM 1670 C C . PRO A 1 211 ? 38.411 30.503 -42.965 1.00 46.62 211 PRO A C 1
ATOM 1672 O O . PRO A 1 211 ? 37.817 29.623 -43.591 1.00 46.62 211 PRO A O 1
ATOM 1675 N N . GLU A 1 212 ? 38.078 31.786 -43.045 1.00 49.62 212 GLU A N 1
ATOM 1676 C CA . GLU A 1 212 ? 37.089 32.332 -43.968 1.00 49.62 212 GLU A CA 1
ATOM 1677 C C . GLU A 1 212 ? 37.646 32.295 -45.401 1.00 49.62 212 GLU A C 1
ATOM 1679 O O . GLU A 1 212 ? 38.291 33.233 -45.865 1.00 49.62 212 GLU A O 1
ATOM 1684 N N . GLU A 1 213 ? 37.424 31.182 -46.104 1.00 38.38 213 GLU A N 1
ATOM 1685 C CA . GLU A 1 213 ? 37.715 31.038 -47.533 1.00 38.38 213 GLU A CA 1
ATOM 1686 C C . GLU A 1 213 ? 36.451 31.282 -48.369 1.00 38.38 213 GLU A C 1
ATOM 1688 O O . GLU A 1 213 ? 35.513 30.482 -48.410 1.00 38.38 213 GLU A O 1
ATOM 1693 N N . ARG A 1 214 ? 36.444 32.412 -49.084 1.00 43.25 214 ARG A N 1
ATOM 1694 C CA . ARG A 1 214 ? 35.534 32.667 -50.203 1.00 43.25 214 ARG A CA 1
ATOM 1695 C C . ARG A 1 214 ? 35.968 31.815 -51.387 1.00 43.25 214 ARG A C 1
ATOM 1697 O O . ARG A 1 214 ? 36.887 32.231 -52.069 1.00 43.25 214 ARG A O 1
ATOM 1704 N N . HIS A 1 215 ? 35.269 30.733 -51.723 1.00 39.50 215 HIS A N 1
ATOM 1705 C CA . HIS A 1 215 ? 35.253 30.243 -53.105 1.00 39.50 215 HIS A CA 1
ATOM 1706 C C . HIS A 1 215 ? 33.952 29.513 -53.463 1.00 39.50 215 HIS A C 1
ATOM 1708 O O . HIS A 1 215 ? 33.579 28.504 -52.880 1.00 39.50 215 HIS A O 1
ATOM 1714 N N . HIS A 1 216 ? 33.305 30.084 -54.480 1.00 38.97 216 HIS A N 1
ATOM 1715 C CA . HIS A 1 216 ? 32.683 29.433 -55.631 1.00 38.97 216 HIS A CA 1
ATOM 1716 C C . HIS A 1 216 ? 31.734 28.248 -55.377 1.00 38.97 216 HIS A C 1
ATOM 1718 O O . HIS A 1 216 ? 32.134 27.110 -55.148 1.00 38.97 216 HIS A O 1
ATOM 1724 N N . VAL A 1 217 ? 30.441 28.525 -55.560 1.00 42.84 217 VAL A N 1
ATOM 1725 C CA . VAL A 1 217 ? 29.348 27.548 -55.587 1.00 42.84 217 VAL A CA 1
ATOM 1726 C C . VAL A 1 217 ? 29.538 26.585 -56.765 1.00 42.84 217 VAL A C 1
ATOM 1728 O O . VAL A 1 217 ? 29.088 26.842 -57.882 1.00 42.84 217 VAL A O 1
ATOM 1731 N N . SER A 1 218 ? 30.188 25.449 -56.528 1.00 39.69 218 SER A N 1
ATOM 1732 C CA . SER A 1 218 ? 30.129 24.289 -57.416 1.00 39.69 218 SER A CA 1
ATOM 1733 C C . SER A 1 218 ? 28.874 23.473 -57.095 1.00 39.69 218 SER A C 1
ATOM 1735 O O . SER A 1 218 ? 28.714 22.830 -56.058 1.00 39.69 218 SER A O 1
ATOM 1737 N N . ARG A 1 219 ? 27.936 23.572 -58.034 1.00 39.38 219 ARG A N 1
ATOM 1738 C CA . ARG A 1 219 ? 26.663 22.863 -58.121 1.00 39.38 219 ARG A CA 1
ATOM 1739 C C . ARG A 1 219 ? 26.883 21.347 -58.079 1.00 39.38 219 ARG A C 1
ATOM 1741 O O . ARG A 1 219 ? 27.426 20.773 -59.017 1.00 39.38 219 ARG A O 1
ATOM 1748 N N . TRP A 1 220 ? 26.403 20.688 -57.029 1.00 33.34 220 TRP A N 1
ATOM 1749 C CA . TRP A 1 220 ? 26.271 19.230 -57.008 1.00 33.34 220 TRP A CA 1
ATOM 1750 C C . TRP A 1 220 ? 25.145 18.802 -57.967 1.00 33.34 220 TRP A C 1
ATOM 1752 O O . TRP A 1 220 ? 24.095 19.455 -57.985 1.00 33.34 220 TRP A O 1
ATOM 1762 N N . PRO A 1 221 ? 25.301 17.722 -58.756 1.00 45.06 221 PRO A N 1
ATOM 1763 C CA . PRO A 1 221 ? 24.195 17.191 -59.537 1.00 45.06 221 PRO A CA 1
ATOM 1764 C C . PRO A 1 221 ? 23.170 16.579 -58.569 1.00 45.06 221 PRO A C 1
ATOM 1766 O O . PRO A 1 221 ? 23.560 15.901 -57.610 1.00 45.06 221 PRO A O 1
ATOM 1769 N N . PRO A 1 222 ? 21.860 16.791 -58.773 1.00 40.00 222 PRO A N 1
ATOM 1770 C CA . PRO A 1 222 ? 20.864 16.174 -57.918 1.00 40.00 222 PRO A CA 1
ATOM 1771 C C . PRO A 1 222 ? 20.951 14.661 -58.115 1.00 40.00 222 PRO A C 1
ATOM 1773 O O . PRO A 1 222 ? 20.674 14.147 -59.200 1.00 40.00 222 PRO A O 1
ATOM 1776 N N . ARG A 1 223 ? 21.320 13.927 -57.058 1.00 45.28 223 ARG A N 1
ATOM 1777 C CA . ARG A 1 223 ? 21.029 12.493 -56.997 1.00 45.28 223 ARG A CA 1
ATOM 1778 C C . ARG A 1 223 ? 19.523 12.372 -57.162 1.00 45.28 223 ARG A C 1
ATOM 1780 O O . ARG A 1 223 ? 18.768 12.827 -56.304 1.00 45.28 223 ARG A O 1
ATOM 1787 N N . GLN A 1 224 ? 19.093 11.808 -58.283 1.00 52.94 224 GLN A N 1
ATOM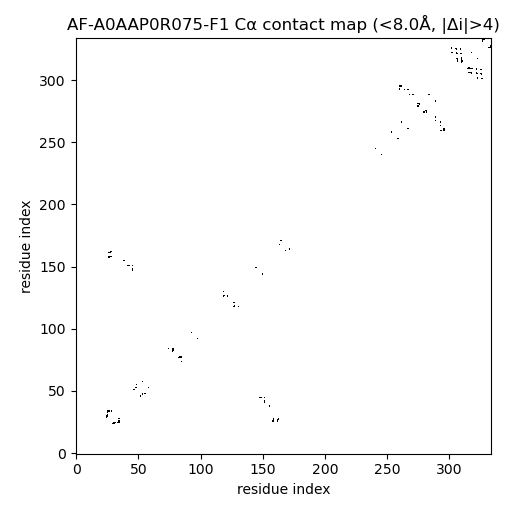 1788 C CA . GLN A 1 224 ? 17.705 11.440 -58.491 1.00 52.94 224 GLN A CA 1
ATOM 1789 C C . GLN A 1 224 ? 17.335 10.423 -57.409 1.00 52.94 224 GLN A C 1
ATOM 1791 O O . GLN A 1 224 ? 17.563 9.223 -57.556 1.00 52.94 224 GLN A O 1
ATOM 1796 N N . LEU A 1 225 ? 16.743 10.895 -56.307 1.00 46.09 225 LEU A N 1
ATOM 1797 C CA . LEU A 1 225 ? 15.813 10.062 -55.568 1.00 46.09 225 LEU A CA 1
ATOM 1798 C C . LEU A 1 225 ? 14.724 9.717 -56.577 1.00 46.09 225 LEU A C 1
ATOM 1800 O O . LEU A 1 225 ? 13.885 10.559 -56.910 1.00 46.09 225 LEU A O 1
ATOM 1804 N N . ARG A 1 226 ? 14.740 8.480 -57.076 1.00 47.12 226 ARG A N 1
ATOM 1805 C CA . ARG A 1 226 ? 13.523 7.853 -57.578 1.00 47.12 226 ARG A CA 1
ATOM 1806 C C . ARG A 1 226 ? 12.512 7.953 -56.441 1.00 47.12 226 ARG A C 1
ATOM 1808 O O . ARG A 1 226 ? 12.548 7.177 -55.491 1.00 47.12 226 ARG A O 1
ATOM 1815 N N . LYS A 1 227 ? 11.657 8.972 -56.517 1.00 44.34 227 LYS A N 1
ATOM 1816 C CA . LYS A 1 227 ? 10.433 9.069 -55.739 1.00 44.34 227 LYS A CA 1
ATOM 1817 C C . LYS A 1 227 ? 9.632 7.830 -56.119 1.00 44.34 227 LYS A C 1
ATOM 1819 O O . LYS A 1 227 ? 9.001 7.807 -57.171 1.00 44.34 227 LYS A O 1
ATOM 1824 N N . PHE A 1 228 ? 9.685 6.788 -55.297 1.00 47.41 228 PHE A N 1
ATOM 1825 C CA . PHE A 1 228 ? 8.574 5.856 -55.246 1.00 47.41 228 PHE A CA 1
ATOM 1826 C C . PHE A 1 228 ? 7.400 6.695 -54.758 1.00 47.41 228 PHE A C 1
ATOM 1828 O O . PHE A 1 228 ? 7.313 7.031 -53.578 1.00 47.41 228 PHE A O 1
ATOM 1835 N N . ALA A 1 229 ? 6.557 7.138 -55.689 1.00 56.72 229 ALA A N 1
ATOM 1836 C CA . ALA A 1 229 ? 5.237 7.604 -55.321 1.00 56.72 229 ALA A CA 1
ATOM 1837 C C . ALA A 1 229 ? 4.612 6.465 -54.500 1.00 56.72 229 ALA A C 1
ATOM 1839 O O . ALA A 1 229 ? 4.631 5.327 -54.985 1.00 56.72 229 ALA A O 1
ATOM 1840 N N . PRO A 1 230 ? 4.127 6.699 -53.264 1.00 57.81 230 PRO A N 1
ATOM 1841 C CA . PRO A 1 230 ? 3.288 5.702 -52.628 1.00 57.81 230 PRO A CA 1
ATOM 1842 C C . PRO A 1 230 ? 2.149 5.472 -53.611 1.00 57.81 230 PRO A C 1
ATOM 1844 O O . PRO A 1 230 ? 1.447 6.415 -53.982 1.00 57.81 230 PRO A O 1
ATOM 1847 N N . THR A 1 231 ? 2.042 4.246 -54.118 1.00 57.88 231 THR A N 1
ATOM 1848 C CA . THR A 1 231 ? 0.891 3.836 -54.905 1.00 57.88 231 THR A CA 1
ATOM 1849 C C . THR A 1 231 ? -0.324 4.266 -54.102 1.00 57.88 231 THR A C 1
ATOM 1851 O O . THR A 1 231 ? -0.475 3.886 -52.940 1.00 57.88 231 THR A O 1
ATOM 1854 N N . THR A 1 232 ? -1.144 5.136 -54.684 1.00 55.78 232 THR A N 1
ATOM 1855 C CA . THR A 1 232 ? -2.423 5.595 -54.143 1.00 55.78 232 THR A CA 1
ATOM 1856 C C . THR A 1 232 ? -3.414 4.427 -54.168 1.00 55.78 232 THR A C 1
ATOM 1858 O O . THR A 1 232 ? -4.479 4.481 -54.769 1.00 55.78 232 THR A O 1
ATOM 1861 N N . GLY A 1 233 ? -3.035 3.313 -53.541 1.00 59.97 233 GLY A N 1
ATOM 1862 C CA . GLY A 1 233 ? -3.910 2.212 -53.200 1.00 59.97 233 GLY A CA 1
ATOM 1863 C C . GLY A 1 233 ? -4.794 2.696 -52.066 1.00 59.97 233 GLY A C 1
ATOM 1864 O O . GLY A 1 233 ? -4.285 3.147 -51.040 1.00 59.97 233 GLY A O 1
ATOM 1865 N N . GLY A 1 234 ? -6.105 2.670 -52.302 1.00 67.31 234 GLY A N 1
ATOM 1866 C CA . GLY A 1 234 ? -7.123 3.276 -51.451 1.00 67.31 234 GLY A CA 1
ATOM 1867 C C . GLY A 1 234 ? -6.866 3.099 -49.956 1.00 67.31 234 GLY A C 1
ATOM 1868 O O . GLY A 1 234 ? -6.450 2.031 -49.504 1.00 67.31 234 GLY A O 1
ATOM 1869 N N . VAL A 1 235 ? -7.120 4.171 -49.200 1.00 67.44 235 VAL A N 1
ATOM 1870 C CA . VAL A 1 235 ? -7.005 4.223 -47.738 1.00 67.44 235 VAL A CA 1
ATOM 1871 C C . VAL A 1 235 ? -7.597 2.943 -47.148 1.00 67.44 235 VAL A C 1
ATOM 1873 O O . VAL A 1 235 ? -8.810 2.724 -47.210 1.00 67.44 235 VAL A O 1
ATOM 1876 N N . LYS A 1 236 ? -6.736 2.062 -46.616 1.00 74.00 236 LYS A N 1
ATOM 1877 C CA . LYS A 1 236 ? -7.182 0.840 -45.939 1.00 74.00 236 LYS A CA 1
ATOM 1878 C C . LYS A 1 236 ? -8.160 1.265 -44.851 1.00 74.00 236 LYS A C 1
ATOM 1880 O O . LYS A 1 236 ? -7.807 2.077 -43.996 1.00 74.00 236 LYS A O 1
ATOM 1885 N N . LYS A 1 237 ? -9.386 0.733 -44.896 1.00 80.00 237 LYS A N 1
ATOM 1886 C CA . LYS A 1 237 ? -10.388 1.004 -43.860 1.00 80.00 237 LYS A CA 1
ATOM 1887 C C . LYS A 1 237 ? -9.753 0.722 -42.492 1.00 80.00 237 LYS A C 1
ATOM 1889 O O . LYS A 1 237 ? -9.134 -0.337 -42.340 1.00 80.00 237 LYS A O 1
ATOM 1894 N N . PRO A 1 238 ? -9.870 1.641 -41.517 1.00 84.88 238 PRO A N 1
ATOM 1895 C CA . PRO A 1 238 ? -9.289 1.431 -40.202 1.00 84.88 238 PRO A CA 1
ATOM 1896 C C . PRO A 1 238 ? -9.863 0.148 -39.600 1.00 84.88 238 PRO A C 1
ATOM 1898 O O . PRO A 1 238 ? -11.069 -0.104 -39.659 1.00 84.88 238 PRO A O 1
ATOM 1901 N N . HIS A 1 239 ? -8.985 -0.689 -39.054 1.00 88.19 239 HIS A N 1
ATOM 1902 C CA . HIS A 1 239 ? -9.386 -1.949 -38.449 1.00 88.19 239 HIS A CA 1
ATOM 1903 C C . HIS A 1 239 ? -10.277 -1.678 -37.228 1.00 88.19 239 HIS A C 1
ATOM 1905 O O . HIS A 1 239 ? -9.819 -1.140 -36.219 1.00 88.19 239 HIS A O 1
ATOM 1911 N N . ARG A 1 240 ? -11.549 -2.081 -37.307 1.00 92.62 240 ARG A N 1
ATOM 1912 C CA . ARG A 1 240 ? -12.500 -2.024 -36.192 1.00 92.62 240 ARG A CA 1
ATOM 1913 C C . ARG A 1 240 ? -12.667 -3.420 -35.604 1.00 92.62 240 ARG A C 1
ATOM 1915 O O . ARG A 1 240 ? -13.023 -4.358 -36.312 1.00 92.62 240 ARG A O 1
ATOM 1922 N N . PHE A 1 241 ? -12.430 -3.552 -34.302 1.00 93.06 241 PHE A N 1
ATOM 1923 C CA . PHE A 1 241 ? -12.705 -4.793 -33.583 1.00 93.06 241 PHE A CA 1
ATOM 1924 C C . PHE A 1 241 ? -14.206 -5.112 -33.601 1.00 93.06 241 PHE A C 1
ATOM 1926 O O . PHE A 1 241 ? -15.044 -4.206 -33.601 1.00 93.06 241 PHE A O 1
ATOM 1933 N N . ARG A 1 242 ? -14.549 -6.405 -33.585 1.00 93.62 242 ARG A N 1
ATOM 1934 C CA . ARG A 1 242 ? -15.942 -6.845 -33.452 1.00 93.62 242 ARG A CA 1
ATOM 1935 C C . ARG A 1 242 ? -16.511 -6.377 -32.102 1.00 93.62 242 ARG A C 1
ATOM 1937 O O . ARG A 1 242 ? -15.763 -6.320 -31.117 1.00 93.62 242 ARG A O 1
ATOM 1944 N N . PRO A 1 243 ? -17.812 -6.041 -32.033 1.00 92.38 243 PRO A N 1
ATOM 1945 C CA . PRO A 1 243 ? -18.450 -5.715 -30.762 1.00 92.38 243 PRO A CA 1
ATOM 1946 C C . PRO A 1 243 ? -18.248 -6.872 -29.771 1.00 92.38 243 PRO A C 1
ATOM 1948 O O . PRO A 1 243 ? -18.301 -8.039 -30.150 1.00 92.38 243 PRO A O 1
ATOM 1951 N N . GLY A 1 244 ? -17.923 -6.542 -28.521 1.00 93.50 244 GLY A N 1
ATOM 1952 C CA . GLY A 1 244 ? -17.570 -7.513 -27.479 1.00 93.50 244 GLY A CA 1
ATOM 1953 C C . GLY A 1 244 ? -16.075 -7.853 -27.379 1.00 93.50 244 GLY A C 1
ATOM 1954 O O . GLY A 1 244 ? -15.599 -8.112 -26.278 1.00 93.50 244 GLY A O 1
ATOM 1955 N N . THR A 1 245 ? -15.284 -7.770 -28.459 1.00 96.06 245 THR A N 1
ATOM 1956 C CA . THR A 1 245 ? -13.838 -8.089 -28.392 1.00 96.06 245 THR A CA 1
ATOM 1957 C C . THR A 1 245 ? -13.068 -7.121 -27.492 1.00 96.06 245 THR A C 1
ATOM 1959 O O . THR A 1 245 ? -12.190 -7.541 -26.740 1.00 96.06 245 THR A O 1
ATOM 1962 N N . VAL A 1 246 ? -13.392 -5.828 -27.564 1.00 96.19 246 VAL A N 1
ATOM 1963 C CA . VAL A 1 246 ? -12.764 -4.802 -26.716 1.00 96.19 246 VAL A CA 1
ATOM 1964 C C . VAL A 1 246 ? -13.255 -4.926 -25.273 1.00 96.19 246 VAL A C 1
ATOM 1966 O O . VAL A 1 246 ? -12.427 -4.965 -24.371 1.00 96.19 246 VAL A O 1
ATOM 1969 N N . ALA A 1 247 ? -14.560 -5.132 -25.067 1.00 95.12 247 ALA A N 1
ATOM 1970 C CA . ALA A 1 247 ? -15.145 -5.315 -23.737 1.00 95.12 247 ALA A CA 1
ATOM 1971 C C . ALA A 1 247 ? -14.523 -6.505 -22.981 1.00 95.12 247 ALA A C 1
ATOM 1973 O O . ALA A 1 247 ? -14.115 -6.369 -21.835 1.00 95.12 247 ALA A O 1
ATOM 1974 N N . LEU A 1 248 ? -14.346 -7.661 -23.636 1.00 96.38 248 LEU A N 1
ATOM 1975 C CA . LEU A 1 248 ? -13.685 -8.822 -23.021 1.00 96.38 248 LEU A CA 1
ATOM 1976 C C . LEU A 1 248 ? -12.212 -8.558 -22.680 1.00 96.38 248 LEU A C 1
ATOM 1978 O O . LEU A 1 248 ? -11.692 -9.102 -21.705 1.00 96.38 248 LEU A O 1
ATOM 1982 N N . ARG A 1 249 ? -11.520 -7.743 -23.484 1.00 96.88 249 ARG A N 1
ATOM 1983 C CA . ARG A 1 249 ? -10.137 -7.342 -23.203 1.00 96.88 249 ARG A CA 1
ATOM 1984 C C . ARG A 1 249 ? -10.071 -6.422 -21.985 1.00 96.88 249 ARG A C 1
ATOM 1986 O O . ARG A 1 249 ? -9.183 -6.602 -21.158 1.00 96.88 249 ARG A O 1
ATOM 1993 N N . GLU A 1 250 ? -10.995 -5.475 -21.878 1.00 96.81 250 GLU A N 1
ATOM 1994 C CA . GLU A 1 250 ? -11.106 -4.560 -20.739 1.00 96.81 250 GLU A CA 1
ATOM 1995 C C . GLU A 1 250 ? -11.440 -5.312 -19.450 1.00 96.81 250 GLU A C 1
ATOM 1997 O O . GLU A 1 250 ? -10.735 -5.125 -18.464 1.00 96.81 250 GLU A O 1
ATOM 2002 N N . ILE A 1 251 ? -12.397 -6.248 -19.477 1.00 95.62 251 ILE A N 1
ATOM 2003 C CA . ILE A 1 251 ? -12.732 -7.096 -18.319 1.00 95.62 251 ILE A CA 1
ATOM 2004 C C . ILE A 1 251 ? -11.486 -7.827 -17.803 1.00 95.62 251 ILE A C 1
ATOM 2006 O O . ILE A 1 251 ? -11.157 -7.730 -16.626 1.00 95.62 251 ILE A O 1
ATOM 2010 N N . ARG A 1 252 ? -10.728 -8.491 -18.686 1.00 96.62 252 ARG A N 1
ATOM 2011 C CA . ARG A 1 252 ? -9.493 -9.196 -18.289 1.00 96.62 252 ARG A CA 1
ATOM 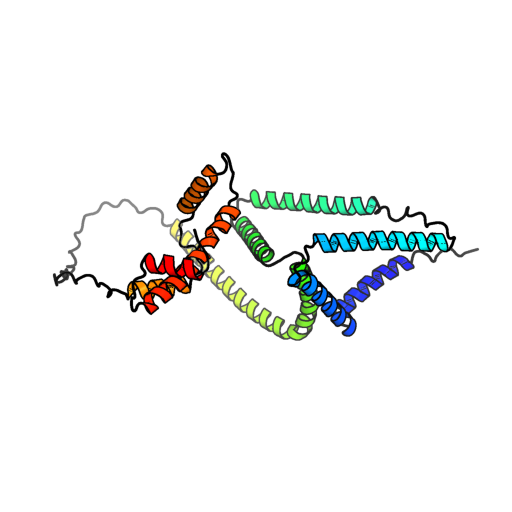2012 C C . ARG A 1 252 ? -8.412 -8.256 -17.762 1.00 96.62 252 ARG A C 1
ATOM 2014 O O . ARG A 1 252 ? -7.641 -8.649 -16.892 1.00 96.62 252 ARG A O 1
ATOM 2021 N N . LYS A 1 253 ? -8.316 -7.042 -18.315 1.00 96.62 253 LYS A N 1
ATOM 2022 C CA . LYS A 1 253 ? -7.370 -6.025 -17.845 1.00 96.62 253 LYS A CA 1
ATOM 2023 C C . LYS A 1 253 ? -7.730 -5.601 -16.420 1.00 96.62 253 LYS A C 1
ATOM 2025 O O . LYS A 1 253 ? -6.863 -5.673 -15.556 1.00 96.62 253 LYS A O 1
ATOM 2030 N N . TYR A 1 254 ? -8.988 -5.225 -16.187 1.00 95.81 254 TYR A N 1
ATOM 2031 C CA . TYR A 1 254 ? -9.450 -4.715 -14.897 1.00 95.81 254 TYR A CA 1
ATOM 2032 C C . TYR A 1 254 ? -9.529 -5.785 -13.813 1.00 95.81 254 TYR A C 1
ATOM 2034 O O . TYR A 1 254 ? -9.240 -5.483 -12.670 1.00 95.81 254 TYR A O 1
ATOM 2042 N N . GLN A 1 255 ? -9.800 -7.044 -14.161 1.00 94.81 255 GLN A N 1
ATOM 2043 C CA . GLN A 1 255 ? -9.712 -8.157 -13.207 1.00 94.81 255 GLN A CA 1
ATOM 2044 C C . GLN A 1 255 ? -8.274 -8.471 -12.768 1.00 94.81 255 GLN A C 1
ATOM 2046 O O . GLN A 1 255 ? -8.070 -9.088 -11.728 1.00 94.81 255 GLN A O 1
ATOM 2051 N N . LYS A 1 256 ? -7.264 -8.086 -13.561 1.00 96.19 256 LYS A N 1
ATOM 2052 C CA . LYS A 1 256 ? -5.848 -8.299 -13.226 1.00 96.19 256 LYS A CA 1
ATOM 2053 C C . LYS A 1 256 ? -5.253 -7.142 -12.416 1.00 96.19 256 LYS A C 1
ATOM 2055 O O . LYS A 1 256 ? -4.264 -7.337 -11.716 1.00 96.19 256 LYS A O 1
ATOM 2060 N N . SER A 1 257 ? -5.802 -5.940 -12.558 1.00 94.19 257 SER A N 1
ATOM 2061 C CA . SER A 1 257 ? -5.358 -4.737 -11.853 1.00 94.19 257 SER A CA 1
ATOM 2062 C C . SER A 1 257 ? -6.211 -4.462 -10.620 1.00 94.19 257 SER A C 1
ATOM 2064 O O . SER A 1 257 ? -7.404 -4.723 -10.630 1.00 94.19 257 SER A O 1
ATOM 2066 N N . THR A 1 258 ? -5.633 -3.827 -9.607 1.00 91.81 258 THR A N 1
ATOM 2067 C CA . THR A 1 258 ? -6.351 -3.348 -8.412 1.00 91.81 258 THR A CA 1
ATOM 2068 C C . THR A 1 258 ? -6.369 -1.816 -8.348 1.00 91.81 258 THR A C 1
ATOM 2070 O O . THR A 1 258 ? -6.287 -1.232 -7.272 1.00 91.81 258 THR A O 1
ATOM 2073 N N . GLU A 1 259 ? -6.366 -1.141 -9.503 1.00 92.44 259 GLU A N 1
ATOM 2074 C CA . GLU A 1 259 ? -6.405 0.324 -9.558 1.00 92.44 259 GLU A CA 1
ATOM 2075 C C . GLU A 1 259 ? -7.833 0.845 -9.349 1.00 92.44 259 GLU A C 1
ATOM 2077 O O . GLU A 1 259 ? -8.782 0.290 -9.899 1.00 92.44 259 GLU A O 1
ATOM 2082 N N . LEU A 1 260 ? -7.975 1.930 -8.581 1.00 93.06 260 LEU A N 1
ATOM 2083 C CA . LEU A 1 260 ? -9.248 2.636 -8.424 1.00 93.06 260 LEU A CA 1
ATOM 2084 C C . LEU A 1 260 ? -9.679 3.219 -9.778 1.00 93.06 260 LEU A C 1
ATOM 2086 O O . LEU A 1 260 ? -8.901 3.915 -10.443 1.00 93.06 260 LEU A O 1
ATOM 2090 N N . LEU A 1 261 ? -10.915 2.944 -10.184 1.00 93.19 261 LEU A N 1
ATOM 2091 C CA . LEU A 1 261 ? -11.445 3.296 -11.501 1.00 93.19 261 LEU A CA 1
ATOM 2092 C C . LEU A 1 261 ? -12.107 4.675 -11.504 1.00 93.19 261 LEU A C 1
ATOM 2094 O O . LEU A 1 261 ? -12.125 5.350 -12.542 1.00 93.19 261 LEU A O 1
ATOM 2098 N N . ILE A 1 262 ? -12.635 5.128 -10.362 1.00 93.94 262 ILE A N 1
ATOM 2099 C CA . ILE A 1 262 ? -13.220 6.464 -10.255 1.00 93.94 262 ILE A CA 1
ATOM 2100 C C . ILE A 1 262 ? -12.096 7.494 -10.091 1.00 93.94 262 ILE A C 1
ATOM 2102 O O . ILE A 1 262 ? -11.142 7.350 -9.325 1.00 93.94 262 ILE A O 1
ATOM 2106 N N . ARG A 1 263 ? -12.193 8.603 -10.829 1.00 94.19 263 ARG A N 1
ATOM 2107 C CA . ARG A 1 263 ? -11.236 9.705 -10.686 1.00 94.19 263 A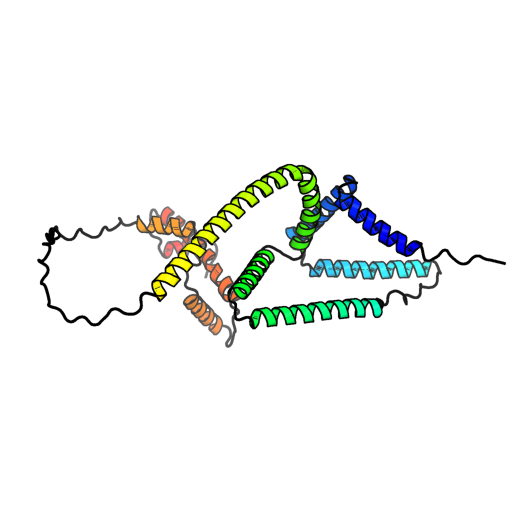RG A CA 1
ATOM 2108 C C . ARG A 1 263 ? -11.360 10.319 -9.284 1.00 94.19 263 ARG A C 1
ATOM 2110 O O . ARG A 1 263 ? -12.446 10.725 -8.876 1.00 94.19 263 ARG A O 1
ATOM 2117 N N . LYS A 1 264 ? -10.226 10.491 -8.600 1.00 90.75 264 LYS A N 1
ATOM 2118 C CA . LYS A 1 264 ? -10.167 10.983 -7.209 1.00 90.75 264 LYS A CA 1
ATOM 2119 C C . LYS A 1 264 ? -10.836 12.351 -7.003 1.00 90.75 264 LYS A C 1
ATOM 2121 O O . LYS A 1 264 ? -11.563 12.548 -6.038 1.00 90.75 264 LYS A O 1
ATOM 2126 N N . LEU A 1 265 ? -10.629 13.300 -7.923 1.00 92.81 265 LEU A N 1
ATOM 2127 C CA . LEU A 1 265 ? -11.153 14.669 -7.796 1.00 92.81 265 LEU A CA 1
ATOM 2128 C C . LEU A 1 265 ? -12.694 14.761 -7.845 1.00 92.81 265 LEU A C 1
ATOM 2130 O O . LEU A 1 265 ? -13.261 15.381 -6.946 1.00 92.81 265 LEU A O 1
ATOM 2134 N N . PRO A 1 266 ? -13.401 14.201 -8.850 1.00 95.31 266 PRO A N 1
ATOM 2135 C CA . PRO A 1 266 ? -14.863 14.223 -8.852 1.00 95.31 266 PRO A CA 1
ATOM 2136 C C . PRO A 1 266 ? -15.464 13.411 -7.699 1.00 95.31 266 PRO A C 1
ATOM 2138 O O . PRO A 1 266 ? -16.435 13.873 -7.111 1.00 95.31 266 PRO A O 1
ATOM 2141 N N . PHE A 1 267 ? -14.860 12.280 -7.312 1.00 95.12 267 PHE A N 1
ATOM 2142 C CA . PHE A 1 267 ? -15.304 11.518 -6.138 1.00 95.12 267 PHE A CA 1
ATOM 2143 C C . PHE A 1 267 ? -15.222 12.358 -4.858 1.00 95.12 267 PHE A C 1
ATOM 2145 O O . PHE A 1 267 ? -16.188 12.464 -4.110 1.00 95.12 267 PHE A O 1
ATOM 2152 N N . GLN A 1 268 ? -14.103 13.055 -4.653 1.00 93.94 268 GLN A N 1
ATOM 2153 C CA . GLN A 1 268 ? -13.937 13.965 -3.522 1.00 93.94 268 GLN A CA 1
ATOM 2154 C C . GLN A 1 268 ? -14.980 15.094 -3.511 1.00 93.94 268 GLN A C 1
ATOM 2156 O O . GLN A 1 268 ? -15.428 15.488 -2.435 1.00 93.94 268 GLN A O 1
ATOM 2161 N N . ARG A 1 269 ? -15.342 15.649 -4.677 1.00 93.75 269 ARG A N 1
ATOM 2162 C CA . ARG A 1 269 ? -16.385 16.686 -4.768 1.00 93.75 269 ARG A CA 1
ATOM 2163 C C . ARG A 1 269 ? -17.746 16.134 -4.349 1.00 93.75 269 ARG A C 1
ATOM 2165 O O . ARG A 1 269 ? -18.394 16.761 -3.525 1.00 93.75 269 ARG A O 1
ATOM 2172 N N . LEU A 1 270 ? -18.100 14.942 -4.827 1.00 94.31 270 LEU A N 1
ATOM 2173 C CA . LEU A 1 270 ? -19.350 14.266 -4.479 1.00 94.31 270 LEU A CA 1
ATOM 2174 C C . LEU A 1 270 ? -19.433 13.923 -2.985 1.00 94.31 270 LEU A C 1
ATOM 2176 O O . LEU A 1 270 ? -20.456 14.154 -2.352 1.00 94.31 270 LEU A O 1
ATOM 2180 N N . VAL A 1 271 ? -18.342 13.439 -2.384 1.00 93.44 271 VAL A N 1
ATOM 2181 C CA . VAL A 1 271 ? -18.299 13.179 -0.934 1.00 93.44 271 VAL A CA 1
ATOM 2182 C C . VAL A 1 271 ? -18.522 14.466 -0.135 1.00 93.44 271 VAL A C 1
ATOM 2184 O O . VAL A 1 271 ? -19.232 14.456 0.866 1.00 93.44 271 VAL A O 1
ATOM 2187 N N . ARG A 1 272 ? -17.930 15.585 -0.569 1.00 91.94 272 ARG A N 1
ATOM 2188 C CA . ARG A 1 272 ? -18.110 16.883 0.099 1.00 91.94 272 ARG A CA 1
ATOM 2189 C C . ARG A 1 272 ? -19.527 17.416 -0.049 1.00 91.94 272 ARG A C 1
ATOM 2191 O O . ARG A 1 272 ? -20.045 17.928 0.930 1.00 91.94 272 ARG A O 1
ATOM 2198 N N . GLU A 1 273 ? -20.120 17.266 -1.228 1.00 93.62 273 GLU A N 1
ATOM 2199 C CA . GLU A 1 273 ? -21.509 17.636 -1.506 1.00 93.62 273 GLU A CA 1
ATOM 2200 C C . GLU A 1 273 ? -22.468 16.903 -0.560 1.00 93.62 273 GLU A C 1
ATOM 2202 O O . GLU A 1 273 ? -23.177 17.549 0.200 1.00 93.62 273 GLU A O 1
ATOM 2207 N N . ILE A 1 274 ? -22.378 15.570 -0.485 1.00 93.81 274 ILE A N 1
ATOM 2208 C CA . ILE A 1 274 ? -23.240 14.758 0.391 1.00 93.81 274 ILE A CA 1
ATOM 2209 C C . ILE A 1 274 ? -23.056 15.128 1.865 1.00 93.81 274 ILE A C 1
ATOM 2211 O O . ILE A 1 274 ? -24.018 15.216 2.617 1.00 93.81 274 ILE A O 1
ATOM 2215 N N . VAL A 1 275 ? -21.814 15.315 2.319 1.00 93.38 275 VAL A N 1
ATOM 2216 C CA . VAL A 1 275 ? -21.547 15.584 3.740 1.00 93.38 275 VAL A CA 1
ATOM 2217 C C . VAL A 1 275 ? -21.956 16.999 4.149 1.00 93.38 275 VAL A C 1
ATOM 2219 O O . VAL A 1 275 ? -22.348 17.210 5.300 1.00 93.38 275 VAL A O 1
ATOM 2222 N N . GLN A 1 276 ? -21.904 17.950 3.217 1.00 92.62 276 GLN A N 1
ATOM 2223 C CA . GLN A 1 276 ? -22.355 19.316 3.447 1.00 92.62 276 GLN A CA 1
ATOM 2224 C C . GLN A 1 276 ? -23.853 19.379 3.782 1.00 92.62 276 GLN A C 1
ATOM 2226 O O . GLN A 1 276 ? -24.235 20.221 4.593 1.00 92.62 276 GLN A O 1
ATOM 2231 N N . ASP A 1 277 ? -24.661 18.449 3.262 1.00 92.50 277 ASP A N 1
ATOM 2232 C CA . ASP A 1 277 ? -26.086 18.332 3.603 1.00 92.50 277 ASP A CA 1
ATOM 2233 C C . ASP A 1 277 ? -26.321 17.916 5.068 1.00 92.50 277 ASP A C 1
ATOM 2235 O O . ASP A 1 277 ? -27.375 18.204 5.636 1.00 92.50 277 ASP A O 1
ATOM 2239 N N . PHE A 1 278 ? -25.345 17.264 5.714 1.00 90.69 278 PHE A N 1
ATOM 2240 C CA . PHE A 1 278 ? -25.456 16.828 7.111 1.00 90.69 278 PHE A CA 1
ATOM 2241 C C . PHE A 1 278 ? -24.863 17.833 8.101 1.00 90.69 278 PHE A C 1
ATOM 2243 O O . PHE A 1 278 ? -25.469 18.108 9.139 1.00 90.69 278 PHE A O 1
ATOM 2250 N N . LYS A 1 279 ? -23.655 18.345 7.833 1.00 90.19 279 LYS A N 1
ATOM 2251 C CA . LYS A 1 279 ? -22.966 19.329 8.684 1.00 90.19 279 LYS A CA 1
ATOM 2252 C C . LYS A 1 279 ? -22.109 20.262 7.837 1.00 90.19 279 LYS A C 1
ATOM 2254 O O . LYS A 1 279 ? -21.265 19.813 7.061 1.00 90.19 279 LYS A O 1
ATOM 2259 N N . THR A 1 280 ? -22.264 21.562 8.063 1.00 86.56 280 THR A N 1
ATOM 2260 C CA . THR A 1 280 ? -21.411 22.586 7.457 1.00 86.56 280 THR A CA 1
ATOM 2261 C C . THR A 1 280 ? -20.006 22.565 8.087 1.00 86.56 280 THR A C 1
ATOM 2263 O O . THR A 1 280 ? -19.840 22.213 9.254 1.00 86.56 280 THR A O 1
ATOM 2266 N N . ASP A 1 281 ? -18.984 22.913 7.298 1.00 82.44 281 ASP A N 1
ATOM 2267 C CA . ASP A 1 281 ? -17.580 23.124 7.714 1.00 82.44 281 ASP A CA 1
ATOM 2268 C C . ASP A 1 281 ? -16.739 21.901 8.140 1.00 82.44 281 ASP A C 1
ATOM 2270 O O . ASP A 1 281 ? -15.769 22.016 8.897 1.00 82.44 281 ASP A O 1
ATOM 2274 N N . LEU A 1 282 ? -17.015 20.718 7.584 1.00 87.25 282 LEU A N 1
ATOM 2275 C CA . LEU A 1 282 ? -16.175 19.535 7.805 1.00 87.25 282 LEU A CA 1
ATOM 2276 C C . LEU A 1 282 ? -14.898 19.531 6.940 1.00 87.25 282 LEU A C 1
ATOM 2278 O O . LEU A 1 282 ? -14.920 19.658 5.711 1.00 87.25 282 LEU A O 1
ATOM 2282 N N . ARG A 1 283 ? -13.746 19.326 7.593 1.00 89.25 283 ARG A N 1
ATOM 2283 C CA . ARG A 1 283 ? -12.448 19.108 6.934 1.00 89.25 283 ARG A CA 1
ATOM 2284 C C . ARG A 1 283 ? -12.164 17.613 6.822 1.00 89.25 283 ARG A C 1
ATOM 2286 O O . ARG A 1 283 ? -12.162 16.900 7.816 1.00 89.25 283 ARG A O 1
ATOM 2293 N N . PHE A 1 284 ? -11.862 17.157 5.610 1.00 89.56 284 PHE A N 1
ATOM 2294 C CA . PHE A 1 284 ? -11.510 15.765 5.345 1.00 89.56 284 PHE A CA 1
ATOM 2295 C C . PHE A 1 284 ? -10.002 15.571 5.312 1.00 89.56 284 PHE A C 1
ATOM 2297 O O . PHE A 1 284 ? -9.290 16.307 4.625 1.00 89.56 284 PHE A O 1
ATOM 2304 N N . HIS A 1 285 ? -9.538 14.534 6.001 1.00 94.25 285 HIS A N 1
ATOM 2305 C CA . HIS A 1 285 ? -8.187 14.020 5.841 1.00 94.25 285 HIS A CA 1
ATOM 2306 C C . HIS A 1 285 ? -8.068 13.248 4.509 1.00 94.25 285 HIS A C 1
ATOM 2308 O O . HIS A 1 285 ? -9.041 12.651 4.043 1.00 94.25 285 HIS A O 1
ATOM 2314 N N . SER A 1 286 ? -6.890 13.254 3.878 1.00 90.62 286 SER A N 1
ATOM 2315 C CA . SER A 1 286 ? -6.680 12.622 2.563 1.00 90.62 286 SER A CA 1
ATOM 2316 C C . SER A 1 286 ? -6.887 11.103 2.597 1.00 90.62 286 SER A C 1
ATOM 2318 O O . SER A 1 286 ? -7.514 10.558 1.690 1.00 90.62 286 SER A O 1
ATOM 2320 N N . SER A 1 287 ? -6.437 10.430 3.661 1.00 93.12 287 SER A N 1
ATOM 2321 C CA . SER A 1 287 ? -6.674 8.993 3.864 1.00 93.12 287 SER A CA 1
ATOM 2322 C C . SER A 1 287 ? -8.153 8.646 4.056 1.00 93.12 287 SER A C 1
ATOM 2324 O O . SER A 1 287 ? -8.583 7.609 3.572 1.00 93.12 287 SER A O 1
ATOM 2326 N N . ALA A 1 288 ? -8.958 9.520 4.673 1.00 93.12 288 ALA A N 1
ATOM 2327 C CA . ALA A 1 288 ? -10.391 9.279 4.848 1.00 93.12 288 ALA A CA 1
ATOM 2328 C C . ALA A 1 288 ? -11.131 9.278 3.503 1.00 93.12 288 ALA A C 1
ATOM 2330 O O . ALA A 1 288 ? -11.970 8.419 3.254 1.00 93.12 288 ALA A O 1
ATOM 2331 N N . VAL A 1 289 ? -10.782 10.207 2.604 1.00 91.19 289 VAL A N 1
ATOM 2332 C CA . VAL A 1 289 ? -11.350 10.239 1.245 1.00 91.19 289 VAL A CA 1
ATOM 2333 C C . VAL A 1 289 ? -10.910 9.015 0.440 1.00 91.19 289 VAL A C 1
ATOM 2335 O O . VAL A 1 289 ? -11.723 8.450 -0.284 1.00 91.19 289 VAL A O 1
ATOM 2338 N N . ALA A 1 290 ? -9.654 8.580 0.588 1.00 91.81 290 ALA A N 1
ATOM 2339 C CA . ALA A 1 290 ? -9.168 7.357 -0.050 1.00 91.81 290 ALA A CA 1
ATOM 2340 C C . ALA A 1 290 ? -9.892 6.107 0.478 1.00 91.81 290 ALA A C 1
ATOM 2342 O O . ALA A 1 290 ? -10.341 5.293 -0.317 1.00 91.81 290 ALA A O 1
ATOM 2343 N N . ALA A 1 291 ? -10.087 5.998 1.795 1.00 92.56 291 ALA A N 1
ATOM 2344 C CA . ALA A 1 291 ? -10.805 4.887 2.415 1.00 92.56 291 ALA A CA 1
ATOM 2345 C C . ALA A 1 291 ? -12.281 4.837 1.992 1.00 92.56 291 ALA A C 1
ATOM 2347 O O . ALA A 1 291 ? -12.809 3.765 1.728 1.00 92.56 291 ALA A O 1
ATOM 2348 N N . LEU A 1 292 ? -12.944 5.992 1.864 1.00 92.75 292 LEU A N 1
ATOM 2349 C CA . LEU A 1 292 ? -14.294 6.053 1.295 1.00 92.75 292 LEU A CA 1
ATOM 2350 C C . LEU A 1 292 ? -14.319 5.600 -0.167 1.00 92.75 292 LEU A C 1
ATOM 2352 O O . LEU A 1 292 ? -15.314 5.034 -0.609 1.00 92.75 292 LEU A O 1
ATOM 2356 N N . GLN A 1 293 ? -13.242 5.836 -0.917 1.00 92.75 293 GLN A N 1
ATOM 2357 C CA . GLN A 1 293 ? -13.150 5.410 -2.309 1.00 92.75 293 GLN A CA 1
ATOM 2358 C C . GLN A 1 293 ? -12.988 3.889 -2.454 1.00 92.75 293 GLN A C 1
ATOM 2360 O O . GLN A 1 293 ? -13.421 3.333 -3.460 1.00 92.75 293 GLN A O 1
ATOM 2365 N N . GLU A 1 294 ? -12.494 3.187 -1.430 1.00 91.06 294 GLU A N 1
ATOM 2366 C CA . GLU A 1 294 ? -12.508 1.714 -1.392 1.00 91.06 294 GLU A CA 1
ATOM 2367 C C . GLU A 1 294 ? -13.939 1.133 -1.447 1.00 91.06 294 GLU A C 1
ATOM 2369 O O . GLU A 1 294 ? -14.123 -0.043 -1.762 1.00 91.06 294 GLU A O 1
ATOM 2374 N N . ALA A 1 295 ? -14.984 1.955 -1.257 1.00 88.62 295 ALA A N 1
ATOM 2375 C CA . ALA A 1 295 ? -16.369 1.576 -1.551 1.00 88.62 295 ALA A CA 1
ATOM 2376 C C . ALA A 1 295 ? -16.609 1.205 -3.033 1.00 88.62 295 ALA A C 1
ATOM 2378 O O . ALA A 1 295 ? -17.639 0.608 -3.350 1.00 88.62 295 ALA A O 1
ATOM 2379 N N . GLU A 1 296 ? -15.674 1.484 -3.950 1.00 91.81 296 GLU A N 1
ATOM 2380 C CA . GLU A 1 296 ? -15.696 0.921 -5.309 1.00 91.81 296 GLU A CA 1
ATOM 2381 C C . GLU A 1 296 ? -15.787 -0.615 -5.297 1.00 91.81 296 GLU A C 1
ATOM 2383 O O . GLU A 1 296 ? -16.480 -1.187 -6.141 1.00 91.81 296 GLU A O 1
ATOM 2388 N N . ALA A 1 297 ? -15.189 -1.286 -4.304 1.00 93.00 297 ALA A N 1
ATOM 2389 C CA . ALA A 1 297 ? -15.284 -2.738 -4.145 1.00 93.00 297 ALA A CA 1
ATOM 2390 C C . ALA A 1 297 ? -16.735 -3.214 -3.958 1.00 93.00 297 ALA A C 1
ATOM 2392 O O . ALA A 1 297 ? -17.139 -4.243 -4.505 1.00 93.00 297 ALA A O 1
ATOM 2393 N N . TYR A 1 298 ? -17.550 -2.433 -3.244 1.00 93.19 298 TYR A N 1
ATOM 2394 C CA . TYR A 1 298 ? -18.971 -2.723 -3.075 1.00 93.19 298 TYR A CA 1
ATOM 2395 C C . TYR A 1 298 ? -19.728 -2.633 -4.411 1.00 93.19 298 TYR A C 1
ATOM 2397 O O . TYR A 1 298 ? -20.533 -3.515 -4.721 1.00 93.19 298 TYR A O 1
ATOM 2405 N N . LEU A 1 299 ? -19.431 -1.619 -5.236 1.00 94.31 299 LEU A N 1
ATOM 2406 C CA . LEU A 1 299 ? -20.037 -1.476 -6.565 1.00 94.31 299 LEU A CA 1
ATOM 2407 C C . LEU A 1 299 ? -19.637 -2.619 -7.503 1.00 94.31 299 LEU A C 1
ATOM 2409 O O . LEU A 1 299 ? -20.493 -3.123 -8.227 1.00 94.31 299 LEU A O 1
ATOM 2413 N N . VAL A 1 300 ? -18.372 -3.053 -7.478 1.00 94.75 300 VAL A N 1
ATOM 2414 C CA . VAL A 1 300 ? -17.911 -4.211 -8.264 1.00 94.75 300 VAL A CA 1
ATOM 2415 C C . VAL A 1 300 ? -18.679 -5.466 -7.862 1.00 94.75 300 VAL A C 1
ATOM 2417 O O . VAL A 1 300 ? -19.257 -6.118 -8.730 1.00 94.75 300 VAL A O 1
ATOM 2420 N N . GLY A 1 301 ? -18.793 -5.744 -6.559 1.00 94.81 301 GLY A N 1
ATOM 2421 C CA . GLY A 1 301 ? -19.585 -6.874 -6.075 1.00 94.81 301 GLY A CA 1
ATOM 2422 C C . GLY A 1 301 ? -21.056 -6.778 -6.493 1.00 94.81 301 GLY A C 1
ATOM 2423 O O . GLY A 1 301 ? -21.660 -7.779 -6.867 1.00 94.81 301 GLY A O 1
ATOM 2424 N N . LEU A 1 302 ? -21.658 -5.585 -6.469 1.00 95.38 302 LEU A N 1
ATOM 2425 C CA . LEU A 1 302 ? -23.024 -5.392 -6.964 1.00 95.38 302 LEU A CA 1
ATOM 2426 C C . LEU A 1 302 ? -23.118 -5.666 -8.477 1.00 95.38 302 LEU A C 1
ATOM 2428 O O . LEU A 1 302 ? -24.080 -6.281 -8.938 1.00 95.38 302 LEU A O 1
ATOM 2432 N N . PHE A 1 303 ? -22.123 -5.262 -9.270 1.00 96.62 303 PHE A N 1
ATOM 2433 C CA . PHE A 1 303 ? -22.100 -5.554 -10.705 1.00 96.62 303 PHE A CA 1
ATOM 2434 C C . PHE A 1 303 ? -21.965 -7.048 -11.020 1.00 96.62 303 PHE A C 1
ATOM 2436 O O . PHE A 1 303 ? -22.548 -7.512 -12.001 1.00 96.62 303 PHE A O 1
ATOM 2443 N N . GLU A 1 304 ? -21.279 -7.818 -10.181 1.00 96.19 304 GLU A N 1
ATOM 2444 C CA . GLU A 1 304 ? -21.202 -9.277 -10.317 1.00 96.19 304 GLU A CA 1
ATOM 2445 C C . GLU A 1 304 ? -22.579 -9.932 -10.148 1.00 96.19 304 GLU A C 1
ATOM 2447 O O . GLU A 1 304 ? -23.028 -10.666 -11.034 1.00 96.19 304 GLU A O 1
ATOM 2452 N N . ASP A 1 305 ? -23.307 -9.584 -9.086 1.00 96.75 305 ASP A N 1
ATOM 2453 C CA . ASP A 1 305 ? -24.649 -10.125 -8.834 1.00 96.75 305 ASP A CA 1
ATOM 2454 C C . ASP A 1 305 ? -25.656 -9.710 -9.908 1.00 96.75 305 ASP A C 1
ATOM 2456 O O . ASP A 1 305 ? -26.514 -10.490 -10.331 1.00 96.75 305 ASP A O 1
ATOM 2460 N N . THR A 1 306 ? -25.555 -8.473 -10.388 1.00 97.19 306 THR A N 1
ATOM 2461 C CA . THR A 1 306 ? -26.451 -7.975 -11.442 1.00 97.19 306 THR A CA 1
ATOM 2462 C C . THR A 1 306 ? -26.171 -8.627 -12.783 1.00 97.19 306 THR A C 1
ATOM 2464 O O . THR A 1 306 ? -27.108 -8.897 -13.538 1.00 97.19 306 THR A O 1
ATOM 2467 N N . ASN A 1 307 ? -24.909 -8.956 -13.062 1.00 97.38 307 ASN A N 1
ATOM 2468 C CA . ASN A 1 307 ? -24.541 -9.755 -14.218 1.00 97.38 307 ASN A CA 1
ATOM 2469 C C . ASN A 1 307 ? -25.130 -11.174 -14.122 1.00 97.38 307 ASN A C 1
ATOM 2471 O O . ASN A 1 307 ? -25.712 -11.656 -15.094 1.00 97.38 307 ASN A O 1
ATOM 2475 N N . LEU A 1 308 ? -25.088 -11.811 -12.945 1.00 97.00 308 LEU A N 1
ATOM 2476 C CA . LEU A 1 308 ? -25.757 -13.102 -12.719 1.00 97.00 308 LEU A CA 1
ATOM 2477 C C . LEU A 1 308 ? -27.276 -13.009 -12.941 1.00 97.00 308 LEU A C 1
ATOM 2479 O O . LEU A 1 308 ? -27.853 -13.870 -13.610 1.00 97.00 308 LEU A O 1
ATOM 2483 N N . CYS A 1 309 ? -27.921 -11.939 -12.468 1.00 96.19 309 CYS A N 1
ATOM 2484 C CA . CYS A 1 309 ? -29.348 -11.688 -12.703 1.00 96.19 309 CYS A CA 1
ATOM 2485 C C . CYS A 1 309 ? -29.673 -11.491 -14.196 1.00 96.19 309 CYS A C 1
ATOM 2487 O O . CYS A 1 309 ? -30.679 -12.007 -14.695 1.00 96.19 309 CYS A O 1
ATOM 2489 N N . ALA A 1 310 ? -28.818 -10.781 -14.937 1.00 97.38 310 ALA A N 1
ATOM 2490 C CA . ALA A 1 310 ? -28.984 -10.593 -16.376 1.00 97.38 310 ALA A CA 1
ATOM 2491 C C . ALA A 1 310 ? -28.857 -11.924 -17.139 1.00 97.38 310 ALA A C 1
ATOM 2493 O O . ALA A 1 310 ? -29.706 -12.225 -17.987 1.00 97.38 310 ALA A O 1
ATOM 2494 N N . ILE A 1 311 ? -27.864 -12.748 -16.783 1.00 97.31 311 ILE A N 1
ATOM 2495 C CA . ILE A 1 311 ? -27.644 -14.084 -17.357 1.00 97.31 311 ILE A CA 1
ATOM 2496 C C . ILE A 1 311 ? -28.822 -15.011 -17.043 1.00 97.31 311 ILE A C 1
ATOM 2498 O O . ILE A 1 311 ? -29.296 -15.718 -17.935 1.00 97.31 311 ILE A O 1
ATOM 2502 N N . HIS A 1 312 ? -29.355 -14.961 -15.819 1.00 96.75 312 HIS A N 1
ATOM 2503 C CA . HIS A 1 312 ? -30.549 -15.715 -15.429 1.00 96.75 312 HIS A CA 1
ATOM 2504 C C . HIS A 1 312 ? -31.754 -15.385 -16.329 1.00 96.75 312 HIS A C 1
ATOM 2506 O O . HIS A 1 312 ? -32.511 -16.269 -16.724 1.00 96.75 312 HIS A O 1
ATOM 2512 N N . ALA A 1 313 ? -31.878 -14.124 -16.751 1.00 96.56 313 ALA A N 1
ATOM 2513 C CA . ALA A 1 313 ? -32.890 -13.664 -17.699 1.00 96.56 313 ALA A CA 1
ATOM 2514 C C . ALA A 1 313 ? -32.500 -13.839 -19.187 1.00 96.56 313 ALA A C 1
ATOM 2516 O O . ALA A 1 313 ? -33.127 -13.219 -20.050 1.00 96.56 313 ALA A O 1
ATOM 2517 N N . LYS A 1 314 ? -31.471 -14.646 -19.499 1.00 97.19 314 LYS A N 1
ATOM 2518 C CA . LYS A 1 314 ? -30.937 -14.902 -20.854 1.00 97.19 314 LYS A CA 1
ATOM 2519 C C . LYS A 1 314 ? -30.474 -13.640 -21.601 1.00 97.19 314 LYS A C 1
ATOM 2521 O O . LYS A 1 314 ? -30.542 -13.579 -22.829 1.00 97.19 314 LYS A O 1
ATOM 2526 N N . ARG A 1 315 ? -30.004 -12.620 -20.878 1.00 97.19 315 ARG A N 1
ATOM 2527 C CA . ARG A 1 315 ? -29.458 -11.371 -21.437 1.00 97.19 315 ARG A CA 1
ATOM 2528 C C . ARG A 1 315 ? -27.972 -11.235 -21.112 1.00 97.19 315 ARG A C 1
ATOM 2530 O O . ARG A 1 315 ? -27.502 -11.737 -20.101 1.00 97.19 315 ARG A O 1
ATOM 2537 N N . VAL A 1 316 ? -27.247 -10.513 -21.969 1.00 94.31 316 VAL A N 1
ATOM 2538 C CA . VAL A 1 316 ? -25.828 -10.147 -21.758 1.00 94.31 316 VAL A CA 1
ATOM 2539 C C . VAL A 1 316 ? -25.690 -8.694 -21.282 1.00 94.31 316 VAL A C 1
ATOM 2541 O O . VAL A 1 316 ? -24.706 -8.324 -20.654 1.00 94.31 316 VAL A O 1
ATOM 2544 N N . THR A 1 317 ? -26.685 -7.851 -21.564 1.00 95.75 317 THR A N 1
ATOM 2545 C CA . THR A 1 317 ? -26.712 -6.447 -21.143 1.00 95.75 317 THR A CA 1
ATOM 2546 C C . THR A 1 317 ? -27.449 -6.310 -19.813 1.00 95.75 317 THR A C 1
ATOM 2548 O O . THR A 1 317 ? -28.634 -6.653 -19.723 1.00 95.75 317 THR A O 1
ATOM 2551 N N . ILE A 1 318 ? -26.752 -5.779 -18.806 1.00 96.81 318 ILE A N 1
ATOM 2552 C CA . ILE A 1 318 ? -27.330 -5.429 -17.505 1.00 96.81 318 ILE A CA 1
ATOM 2553 C C . ILE A 1 318 ? -28.326 -4.271 -17.642 1.00 96.81 318 ILE A C 1
ATOM 2555 O O . ILE A 1 318 ? -28.129 -3.346 -18.432 1.00 96.81 318 ILE A O 1
ATOM 2559 N N . MET A 1 319 ? -29.416 -4.328 -16.883 1.00 97.00 319 MET A N 1
ATOM 2560 C CA . MET A 1 319 ? -30.483 -3.325 -16.864 1.00 97.00 319 MET A CA 1
ATOM 2561 C C . MET A 1 319 ? -30.765 -2.861 -15.426 1.00 97.00 319 MET A C 1
ATOM 2563 O O . MET A 1 319 ? -30.490 -3.602 -14.483 1.00 97.00 319 MET A O 1
ATOM 2567 N N . PRO A 1 320 ? -31.397 -1.689 -15.217 1.00 96.44 320 PRO A N 1
ATOM 2568 C CA . PRO A 1 320 ? -31.719 -1.197 -13.871 1.00 96.44 320 PRO A CA 1
ATOM 2569 C C . PRO A 1 320 ? -32.547 -2.178 -13.025 1.00 96.44 320 PRO A C 1
ATOM 2571 O O . PRO A 1 320 ? -32.344 -2.276 -11.819 1.00 96.44 320 PRO A O 1
ATOM 2574 N N . LYS A 1 321 ? -33.430 -2.964 -13.657 1.00 94.94 321 LYS A N 1
ATOM 2575 C CA . LYS A 1 321 ? -34.201 -4.028 -12.991 1.00 94.94 321 LYS A CA 1
ATOM 2576 C C . LYS A 1 321 ? -33.326 -5.140 -12.399 1.00 94.94 321 LYS A C 1
ATOM 2578 O O . LYS A 1 321 ? -33.695 -5.711 -11.380 1.00 94.94 321 LYS A O 1
ATOM 2583 N N . ASP A 1 322 ? -32.171 -5.420 -13.006 1.00 96.44 322 ASP A N 1
ATOM 2584 C CA . ASP A 1 322 ? -31.224 -6.424 -12.508 1.00 96.44 322 ASP A CA 1
ATOM 2585 C C . ASP A 1 322 ? -30.524 -5.896 -11.245 1.00 96.44 322 ASP A C 1
ATOM 2587 O O . ASP A 1 322 ? -30.372 -6.630 -10.275 1.00 96.44 322 ASP A O 1
ATOM 2591 N N . ILE A 1 323 ? -30.202 -4.595 -11.218 1.00 95.38 323 ILE A N 1
ATOM 2592 C CA . ILE A 1 323 ? -29.662 -3.879 -10.045 1.00 95.38 323 ILE A CA 1
ATOM 2593 C C . ILE A 1 323 ? -30.660 -3.871 -8.893 1.00 95.38 323 ILE A C 1
ATOM 2595 O O . ILE A 1 323 ? -30.310 -4.202 -7.761 1.00 95.38 323 ILE A O 1
ATOM 2599 N N . GLN A 1 324 ? -31.914 -3.528 -9.175 1.00 94.69 324 GLN A N 1
ATOM 2600 C CA . GLN A 1 324 ? -32.977 -3.537 -8.170 1.00 94.69 324 GLN A CA 1
ATOM 2601 C C . GLN A 1 324 ? -33.206 -4.941 -7.602 1.00 94.69 324 GLN A C 1
ATOM 2603 O O . GLN A 1 324 ? -33.374 -5.089 -6.391 1.00 94.69 324 GLN A O 1
ATOM 2608 N N . LEU A 1 325 ? -33.181 -5.970 -8.455 1.00 94.25 325 LEU A N 1
ATOM 2609 C CA . LEU A 1 325 ? -33.312 -7.359 -8.026 1.00 94.25 325 LEU A CA 1
ATOM 2610 C C . LEU A 1 325 ? -32.134 -7.790 -7.143 1.00 94.25 325 LEU A C 1
ATOM 2612 O O . LEU A 1 325 ? -32.368 -8.314 -6.057 1.00 94.25 325 LEU A O 1
ATOM 2616 N N . ALA A 1 326 ? -30.894 -7.512 -7.557 1.00 95.06 326 ALA A N 1
ATOM 2617 C CA . ALA A 1 326 ? -29.698 -7.839 -6.780 1.00 95.06 326 ALA A CA 1
ATOM 2618 C C . ALA A 1 326 ? -29.714 -7.165 -5.396 1.00 95.06 326 ALA A C 1
ATOM 2620 O O . ALA A 1 326 ? -29.554 -7.839 -4.380 1.00 95.06 326 ALA A O 1
ATOM 2621 N N . ARG A 1 327 ? -30.022 -5.862 -5.331 1.00 94.69 327 ARG A N 1
ATOM 2622 C CA . ARG A 1 327 ? -30.166 -5.132 -4.056 1.00 94.69 327 ARG A CA 1
ATOM 2623 C C . ARG A 1 327 ? -31.273 -5.705 -3.172 1.00 94.69 327 ARG A C 1
ATOM 2625 O O . ARG A 1 327 ? -31.103 -5.829 -1.961 1.00 94.69 327 ARG A O 1
ATOM 2632 N N . ARG A 1 328 ? -32.405 -6.097 -3.770 1.00 93.81 328 ARG A N 1
ATOM 2633 C CA . ARG A 1 328 ? -33.524 -6.715 -3.044 1.00 93.81 328 ARG A CA 1
ATOM 2634 C C . ARG A 1 328 ? -33.140 -8.065 -2.442 1.00 93.81 328 ARG A C 1
ATOM 2636 O O . ARG A 1 328 ? -33.562 -8.345 -1.323 1.00 93.81 328 ARG A O 1
ATOM 2643 N N . ILE A 1 329 ? -32.361 -8.873 -3.161 1.00 93.31 329 ILE A N 1
ATOM 2644 C CA . ILE A 1 329 ? -31.859 -10.171 -2.683 1.00 93.31 329 ILE A CA 1
ATOM 2645 C C . ILE A 1 329 ? -30.825 -9.975 -1.568 1.00 93.31 329 ILE A C 1
ATOM 2647 O O . ILE A 1 329 ? -30.890 -10.677 -0.563 1.00 93.31 329 ILE A O 1
ATOM 2651 N N . ARG A 1 330 ? -29.934 -8.982 -1.692 1.00 93.00 330 ARG A N 1
ATOM 2652 C CA . ARG A 1 330 ? -28.956 -8.621 -0.647 1.00 93.00 330 ARG A CA 1
ATOM 2653 C C . ARG A 1 330 ? -29.579 -8.081 0.644 1.00 93.00 330 ARG A C 1
ATOM 2655 O O . ARG A 1 330 ? -28.896 -7.998 1.656 1.00 93.00 330 ARG A O 1
ATOM 2662 N N . GLY A 1 331 ? -30.857 -7.701 0.626 1.00 91.06 331 GLY A N 1
ATOM 2663 C CA . GLY A 1 331 ? -31.526 -7.076 1.771 1.00 91.06 331 GLY A CA 1
ATOM 2664 C C . GLY A 1 331 ? -31.241 -5.577 1.914 1.00 91.06 331 GLY A C 1
ATOM 2665 O O . GLY A 1 331 ? -31.669 -4.961 2.886 1.00 91.06 331 GLY A O 1
ATOM 2666 N N . GLU A 1 332 ? -30.587 -4.969 0.926 1.00 83.44 332 GLU A N 1
ATOM 2667 C CA . GLU A 1 332 ? -30.258 -3.543 0.868 1.00 83.44 332 GLU A CA 1
ATOM 2668 C C . GLU A 1 332 ? -31.468 -2.748 0.362 1.00 83.44 332 GLU A C 1
ATOM 2670 O O . GLU A 1 332 ? -31.491 -2.222 -0.760 1.00 83.44 332 GLU A O 1
ATOM 2675 N N . ARG A 1 333 ? -32.531 -2.718 1.167 1.00 71.62 333 ARG A N 1
ATOM 2676 C CA . ARG A 1 333 ? -33.705 -1.896 0.866 1.00 71.62 333 ARG A CA 1
ATOM 2677 C C . ARG A 1 333 ? -33.364 -0.418 1.064 1.00 71.62 333 ARG A C 1
ATOM 2679 O O . ARG A 1 333 ? -32.658 -0.067 2.003 1.00 71.62 333 ARG A O 1
ATOM 2686 N N . ALA A 1 334 ? -33.842 0.404 0.128 1.00 54.28 334 ALA A N 1
ATOM 2687 C CA . ALA A 1 334 ? -34.054 1.827 0.366 1.00 54.28 334 ALA A CA 1
ATOM 2688 C C . ALA A 1 334 ? -35.166 2.011 1.404 1.00 54.28 334 ALA A C 1
ATOM 2690 O O . ALA A 1 334 ? -36.086 1.152 1.409 1.00 54.28 334 ALA A O 1
#

Sequence (334 aa):
MDGTAGTEGSSSSSSCSDSVGIARDVFLWRRKNLSFTLLLVSTAIWVLLEVYQFNFLTVASWLAMSIVSFTFLSGNIMRLLGKEPPKLSGLEISEKSALEVANSFRGVVEEFTRWMFHVSVEKQWFVFAQAVAGLLVLSYVATFSDLLTLLYTGIVMGMTVPVIYEKYGDKIKRCGETAKVKSRRFYEEVDEKKHTFTKWLARSRQRGSPPEERHHVSRWPPRQLRKFAPTTGGVKKPHRFRPGTVALREIRKYQKSTELLIRKLPFQRLVREIVQDFKTDLRFHSSAVAALQEAEAYLVGLFEDTNLCAIHAKRVTIMPKDIQLARRIRGERA

Radius of gyration: 38.12 Å; Cα contacts (8 Å, |Δi|>4): 88; chains: 1; bounding box: 88×58×119 Å

Organism: NCBI:txid2935761

Solvent-accessible surface area (backbone atoms only — not comparable to full-atom values): 19952 Å² total; per-residue (Å²): 135,84,86,90,84,89,88,75,79,66,65,67,58,45,55,54,52,49,51,54,49,52,50,51,38,37,50,67,51,72,42,58,67,59,38,49,50,52,50,52,51,52,49,50,54,47,48,57,43,66,76,64,64,54,54,66,67,58,56,54,49,50,49,51,51,49,50,54,50,49,55,49,52,52,51,50,52,40,57,74,67,74,49,78,79,77,78,72,78,80,70,60,72,47,66,64,59,53,48,51,52,49,52,52,50,49,51,53,52,54,51,50,51,52,49,54,51,50,55,70,67,53,92,51,67,65,61,42,51,50,50,52,51,49,51,48,51,52,48,54,52,51,74,77,38,57,74,65,55,47,51,50,49,49,52,50,46,60,49,46,50,57,57,49,45,72,76,38,41,74,58,52,50,52,51,47,53,54,48,51,54,54,50,50,53,52,52,51,54,50,47,51,52,49,52,52,49,50,56,46,51,56,54,57,66,68,62,63,80,82,80,93,74,92,75,81,93,76,81,76,78,80,78,78,73,78,74,75,70,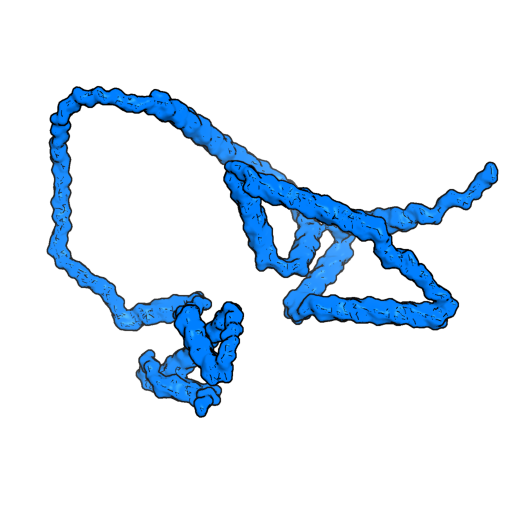77,76,86,66,72,83,73,76,80,88,74,78,58,88,60,58,59,58,58,51,49,52,57,50,54,75,72,47,92,72,83,83,72,60,66,68,66,52,53,49,52,56,50,55,61,45,47,78,78,46,78,91,78,83,81,55,72,65,58,58,52,58,60,54,56,52,54,58,58,53,52,54,51,51,52,48,14,45,52,47,18,46,74,69,78,37,92,69,71,49,73,68,26,48,54,49,40,33,56,74,75,64,61,69,132

Foldseek 3Di:
DDDDDDDDPPPVVVVVVVVVVVVVCLLLCVPVVVVVVVLVVLVVVLCCCPVVVPPPVNVVVVVVVVVVVVVVVVVVVCVVVVHDDPPVPVPPCPVVNVVVVVVVVVVVVVVVVVVVVVLVPDPDVVSVVVVVVVVVVVVVVVVVDDPSRCVSVVSVCSNVVSVCCVVCVVVVVVVVVVVVVVVVVVVVVVVVVVVVVVVVVVVVVVPPDDDDDDDDDDDDDDPPPPPPPPPPPDDDDPDDDDPPPVVVVVVVVPVVDPDQPDDLVVLVVVVCVVVCVVPPDDDDDPVRSVVVSCCVVVVVVLVVQLCVQCVVVVHRDGDVVSSVVSCVVVVVDD

Mean predicted aligned error: 22.23 Å